Protein AF-A0AAD7W2K5-F1 (afdb_monomer)

Organism: NCBI:txid143900

Sequence (201 aa):
MAEEERSAAQLKKERTSAKSSFSKKSAFMLRVAPSMVKSELKVQWQAFSNEAEKLLAANGNYEEGLLAEAEEDSTELSEQQTGDIEKVSKDCMTKLSEVGDLVKCHLWSRHGERRVSFAIGEAERAKEETEGVPLGQLDHDCHERQLHHLEELATGAEKELSVWRDWALVAAIEDVERRLHRLMSSKNKLRRDRDAEIGKA

Foldseek 3Di:
DDDPLDALVRLVVQLVVLLVVLVVLLVVLVPCLLPDDPVVLVVSLVVNVVSLVSNLVSLVSSVVNQCVVCVVPHNDDDPVSVVVSVVSNVVSVVSNVVSLQSQLVNCCVPPQVVVLVVLLVVLVVLLCVLVVDDDPPDDLVVSVVSLVVSVVSLVVSVVSCVVSVSSHDPVSCVVSVVSSVVSVVSSVVSVVVSVVVVVVD

Radius of gyration: 27.29 Å; Cα contacts (8 Å, |Δi|>4): 150; chains: 1; bounding box: 60×37×79 Å

Solvent-accessible surface area (backbone atoms only — not comparable to full-atom values): 10824 Å² total; per-residue (Å²): 129,84,76,76,84,68,50,40,72,56,31,48,52,51,23,51,51,31,48,52,51,35,52,53,49,49,58,48,46,77,69,45,54,90,76,50,52,75,70,58,43,52,54,52,47,52,55,46,50,54,33,48,52,50,28,51,50,30,45,50,52,25,51,53,30,47,48,59,61,24,61,79,81,39,91,63,79,52,71,72,55,52,52,50,52,52,47,53,51,48,56,48,51,55,50,51,48,55,54,48,50,52,52,15,48,50,46,19,70,75,59,33,50,64,54,33,52,47,35,42,49,54,19,52,50,39,43,51,61,49,69,72,51,60,93,79,79,53,60,69,74,56,53,52,49,42,51,51,52,26,50,53,32,45,54,48,21,52,52,47,40,63,74,35,55,89,32,37,48,69,86,74,42,52,64,57,51,53,50,50,53,50,50,52,52,50,53,57,47,54,52,51,56,51,54,53,52,60,77,72,109

pLDDT: mean 90.41, std 10.76, range [35.19, 98.44]

Structure (mmCIF, N/CA/C/O backbone):
data_AF-A0AAD7W2K5-F1
#
_entry.id   AF-A0AAD7W2K5-F1
#
loop_
_atom_site.group_PDB
_atom_site.id
_atom_site.type_symbol
_atom_site.label_atom_id
_atom_site.label_alt_id
_atom_site.label_comp_id
_atom_site.label_asym_id
_atom_site.label_entity_id
_atom_site.label_seq_id
_atom_site.pdbx_PDB_ins_code
_atom_site.Cartn_x
_atom_site.Cartn_y
_atom_site.Cartn_z
_atom_site.occupancy
_atom_site.B_iso_or_equiv
_atom_site.auth_seq_id
_atom_site.auth_comp_id
_atom_site.auth_asym_id
_atom_site.auth_atom_id
_atom_site.pdbx_PDB_model_num
ATOM 1 N N . MET A 1 1 ? -33.429 18.284 13.415 1.00 35.19 1 MET A N 1
ATOM 2 C CA . MET A 1 1 ? -33.680 16.941 13.973 1.00 35.19 1 MET A CA 1
ATOM 3 C C . MET A 1 1 ? -32.727 16.814 15.136 1.00 35.19 1 MET A C 1
ATOM 5 O O . MET A 1 1 ? -31.548 17.030 14.905 1.00 35.19 1 MET A O 1
ATOM 9 N N . ALA A 1 2 ? -33.228 16.637 16.356 1.00 38.69 2 ALA A N 1
ATOM 10 C CA . ALA A 1 2 ? -32.362 16.416 17.507 1.00 38.69 2 ALA A CA 1
ATOM 11 C C . ALA A 1 2 ? -31.693 15.049 17.318 1.00 38.69 2 ALA A C 1
ATOM 13 O O . ALA A 1 2 ? -32.400 14.050 17.181 1.00 38.69 2 ALA A O 1
ATOM 14 N N . GLU A 1 3 ? -30.367 15.016 17.205 1.00 46.09 3 GLU A N 1
ATOM 15 C CA . GLU A 1 3 ? -29.632 13.781 17.457 1.00 46.09 3 GLU A CA 1
ATOM 16 C C . GLU A 1 3 ? -29.877 13.448 18.928 1.00 46.09 3 GLU A C 1
ATOM 18 O O . GLU A 1 3 ? -29.588 14.259 19.802 1.00 46.09 3 GLU A O 1
ATOM 23 N N . GLU A 1 4 ? -30.519 12.312 19.197 1.00 51.25 4 GLU A N 1
ATOM 24 C CA . GLU A 1 4 ? -30.594 11.785 20.557 1.00 51.25 4 GLU A CA 1
ATOM 25 C C . GLU A 1 4 ? -29.158 11.601 21.060 1.00 51.25 4 GLU A C 1
ATOM 27 O O . GLU A 1 4 ? -28.396 10.819 20.483 1.00 51.25 4 GLU A O 1
ATOM 32 N N . GLU A 1 5 ? -28.784 12.341 22.106 1.00 65.81 5 GLU A N 1
ATOM 33 C CA . GLU A 1 5 ? -27.509 12.172 22.798 1.00 65.81 5 GLU A CA 1
ATOM 34 C C . GLU A 1 5 ? -27.416 10.724 23.293 1.00 65.81 5 GLU A C 1
ATOM 36 O O . GLU A 1 5 ? -28.175 10.274 24.158 1.00 65.81 5 GLU A O 1
ATOM 41 N N . ARG A 1 6 ? -26.519 9.946 22.682 1.00 80.19 6 ARG A N 1
ATOM 42 C CA . ARG A 1 6 ? -26.265 8.566 23.099 1.00 80.19 6 ARG A CA 1
ATOM 43 C C . ARG A 1 6 ? -25.443 8.597 24.377 1.00 80.19 6 ARG A C 1
ATOM 45 O O . ARG A 1 6 ? -24.395 9.230 24.412 1.00 80.19 6 ARG A O 1
ATOM 52 N N . SER A 1 7 ? -25.866 7.853 25.395 1.00 86.69 7 SER A N 1
ATOM 53 C CA . SER A 1 7 ? -25.094 7.748 26.640 1.00 86.69 7 SER A CA 1
ATOM 54 C C . SER A 1 7 ? -23.773 7.001 26.439 1.00 86.69 7 SER A C 1
ATOM 56 O O . SER A 1 7 ? -23.667 6.132 25.559 1.00 86.69 7 SER A O 1
ATOM 58 N N . ALA A 1 8 ? -22.780 7.230 27.304 1.00 88.06 8 ALA A N 1
ATOM 59 C CA . ALA A 1 8 ? -21.500 6.526 27.223 1.00 88.06 8 ALA A CA 1
ATOM 60 C C . ALA A 1 8 ? -21.677 5.005 27.343 1.00 88.06 8 ALA A C 1
ATOM 62 O O . ALA A 1 8 ? -20.943 4.229 26.726 1.00 88.06 8 ALA A O 1
ATOM 63 N N . ALA A 1 9 ? -22.704 4.542 28.062 1.00 90.25 9 ALA A N 1
ATOM 64 C CA . ALA A 1 9 ? -23.065 3.127 28.126 1.00 90.25 9 ALA A CA 1
ATOM 65 C C . ALA A 1 9 ? -23.493 2.552 26.758 1.00 90.25 9 ALA A C 1
ATOM 67 O O . ALA A 1 9 ? -23.108 1.427 26.413 1.00 90.25 9 ALA A O 1
ATOM 68 N N . GLN A 1 10 ? -24.263 3.304 25.964 1.00 93.25 10 GLN A N 1
ATOM 69 C CA . GLN A 1 10 ? -24.643 2.906 24.603 1.00 93.25 10 GLN A CA 1
ATOM 70 C C . GLN A 1 10 ? -23.424 2.912 23.675 1.00 93.25 10 GLN A C 1
ATOM 72 O O . GLN A 1 10 ? -23.170 1.919 22.986 1.00 93.25 10 GLN A O 1
ATOM 77 N N . LEU A 1 11 ? -22.609 3.965 23.740 1.00 95.06 11 LEU A N 1
ATOM 78 C CA . LEU A 1 11 ? -21.386 4.112 22.946 1.00 95.06 11 LEU A CA 1
ATOM 79 C C . LEU A 1 11 ? -20.369 2.998 23.254 1.00 95.06 11 LEU A C 1
ATOM 81 O O . LEU A 1 11 ? -19.785 2.399 22.348 1.00 95.06 11 LEU A O 1
ATOM 85 N N . LYS A 1 12 ? -20.249 2.586 24.522 1.00 95.50 12 LYS A N 1
ATOM 86 C CA . LYS A 1 12 ? -19.431 1.433 24.932 1.00 95.50 12 LYS A CA 1
ATOM 87 C C . LYS A 1 12 ? -19.888 0.131 24.277 1.00 95.50 12 LYS A C 1
ATOM 89 O O . LYS A 1 12 ? -19.056 -0.708 23.906 1.00 95.50 12 LYS A O 1
ATOM 94 N N . LYS A 1 13 ? -21.203 -0.074 24.154 1.00 95.94 13 LYS A N 1
ATOM 95 C CA . LYS A 1 13 ? -21.790 -1.267 23.525 1.00 95.94 13 LYS A CA 1
ATOM 96 C C . LYS A 1 13 ? -21.528 -1.284 22.019 1.00 95.94 13 LYS A C 1
ATOM 98 O O . LYS A 1 13 ? -21.179 -2.340 21.480 1.00 95.94 13 LYS A O 1
ATOM 103 N N . GLU A 1 14 ? -21.639 -0.136 21.356 1.00 96.25 14 GLU A N 1
ATOM 104 C CA . GLU A 1 14 ? -21.291 0.029 19.939 1.00 96.25 14 GLU A CA 1
ATOM 105 C C . GLU A 1 14 ? -19.809 -0.269 19.700 1.00 96.25 14 GLU A C 1
ATOM 107 O O . GLU A 1 14 ? -19.481 -1.154 18.905 1.00 96.25 14 GLU A O 1
ATOM 112 N N . ARG A 1 15 ? -18.920 0.353 20.484 1.00 97.25 15 ARG A N 1
ATOM 113 C CA . ARG A 1 15 ? -17.473 0.098 20.463 1.00 97.25 15 ARG A CA 1
ATOM 114 C C . ARG A 1 15 ? -17.145 -1.383 20.643 1.00 97.25 15 ARG A C 1
ATOM 116 O O . ARG A 1 15 ? -16.348 -1.950 19.898 1.00 97.25 15 ARG A O 1
ATOM 123 N N . THR A 1 16 ? -17.779 -2.041 21.612 1.00 97.19 16 THR A N 1
ATOM 124 C CA . THR A 1 16 ? -17.565 -3.474 21.880 1.00 97.19 16 THR A CA 1
ATOM 125 C C . THR A 1 16 ? -18.008 -4.343 20.700 1.00 97.19 16 THR A C 1
ATOM 127 O O . THR A 1 16 ? -17.327 -5.306 20.336 1.00 97.19 16 THR A O 1
ATOM 130 N N . SER A 1 17 ? -19.125 -3.987 20.067 1.00 97.69 17 SER A N 1
ATOM 131 C CA . SER A 1 17 ? -19.642 -4.687 18.888 1.00 97.69 17 SER A CA 1
ATOM 132 C C . SER A 1 17 ? -18.709 -4.515 17.685 1.00 97.69 17 SER A C 1
ATOM 134 O O . SER A 1 17 ? -18.350 -5.509 17.048 1.00 97.69 17 SER A O 1
ATOM 136 N N . ALA A 1 18 ? -18.235 -3.289 17.433 1.00 97.75 18 ALA A N 1
ATOM 137 C CA . ALA A 1 18 ? -17.252 -2.990 16.393 1.00 97.75 18 ALA A CA 1
ATOM 138 C C . ALA A 1 18 ? -15.937 -3.751 16.626 1.00 97.75 18 ALA A C 1
ATOM 140 O O . ALA A 1 18 ? -15.433 -4.412 15.718 1.00 97.75 18 ALA A O 1
ATOM 141 N N . LYS A 1 19 ? -15.438 -3.781 17.871 1.00 98.19 19 LYS A N 1
ATOM 142 C CA . LYS A 1 19 ? -14.229 -4.532 18.250 1.00 98.19 19 LYS A CA 1
ATOM 143 C C . LYS A 1 19 ? -14.376 -6.024 17.960 1.00 98.19 19 LYS A C 1
ATOM 145 O O . LYS A 1 19 ? -13.450 -6.647 17.434 1.00 98.19 19 LYS A O 1
ATOM 150 N N . SER A 1 20 ? -15.536 -6.606 18.273 1.00 97.88 20 SER A N 1
ATOM 151 C CA . SER A 1 20 ? -15.826 -8.015 17.980 1.00 97.88 20 SER A CA 1
ATOM 152 C C . SER A 1 20 ? -15.848 -8.291 16.475 1.00 97.88 20 SER A C 1
ATOM 154 O O . SER A 1 20 ? -15.253 -9.273 16.026 1.00 97.88 20 SER A O 1
ATOM 156 N N . SER A 1 21 ? -16.499 -7.423 15.695 1.00 97.75 21 SER A N 1
ATOM 157 C CA . SER A 1 21 ? -16.571 -7.535 14.234 1.00 97.75 21 SER A CA 1
ATOM 158 C C . SER A 1 21 ? -15.183 -7.458 13.593 1.00 97.75 21 SER A C 1
ATOM 160 O O . SER A 1 21 ? -14.776 -8.387 12.887 1.00 97.75 21 SER A O 1
ATOM 162 N N . PHE A 1 22 ? -14.406 -6.427 13.940 1.00 98.31 22 PHE A N 1
ATOM 163 C CA . PHE A 1 22 ? -13.027 -6.246 13.492 1.00 98.31 22 PHE A CA 1
ATOM 164 C C . PHE A 1 22 ? -12.155 -7.465 13.822 1.00 98.31 22 PHE A C 1
ATOM 166 O O . PHE A 1 22 ? -11.478 -8.004 12.947 1.00 98.31 22 PHE A O 1
ATOM 173 N N . SER A 1 23 ? -12.235 -7.970 15.057 1.00 97.62 23 SER A N 1
ATOM 174 C CA . SER A 1 23 ? -11.460 -9.140 15.496 1.00 97.62 23 SER A CA 1
ATOM 175 C C . SER A 1 23 ? -11.810 -10.399 14.696 1.00 97.62 23 SER A C 1
ATOM 177 O O . SER A 1 23 ? -10.920 -11.124 14.245 1.00 97.62 23 SER A O 1
ATOM 179 N N . LYS A 1 24 ? -13.106 -10.652 14.460 1.00 97.88 24 LYS A N 1
ATOM 180 C CA . LYS A 1 24 ? -13.571 -11.782 13.638 1.00 97.88 24 LYS A CA 1
ATOM 181 C C . LYS A 1 24 ? -13.081 -11.658 12.198 1.00 97.88 24 LYS A C 1
ATOM 183 O O . LYS A 1 24 ? -12.609 -12.641 11.625 1.00 97.88 24 LYS A O 1
ATOM 188 N N . LYS A 1 25 ? -13.168 -10.458 11.618 1.00 97.38 25 LYS A N 1
ATOM 189 C CA . LYS A 1 25 ? -12.724 -10.194 10.247 1.00 97.38 25 LYS A CA 1
ATOM 190 C C . LYS A 1 25 ? -11.208 -10.328 10.112 1.00 97.38 25 LYS A C 1
ATOM 192 O O . LYS A 1 25 ? -10.747 -10.923 9.143 1.00 97.38 25 LYS A O 1
ATOM 197 N N . SER A 1 26 ? -10.447 -9.870 11.103 1.00 97.56 26 SER A N 1
ATOM 198 C CA . SER A 1 26 ? -8.996 -10.042 11.161 1.00 97.56 26 SER A CA 1
ATOM 199 C C . SER A 1 26 ? -8.599 -11.521 11.166 1.00 97.56 26 SER A C 1
ATOM 201 O O . SER A 1 26 ? -7.827 -11.960 10.314 1.00 97.56 26 SER A O 1
ATOM 203 N N . ALA A 1 27 ? -9.186 -12.317 12.066 1.00 97.00 27 ALA A N 1
ATOM 204 C CA . ALA A 1 27 ? -8.923 -13.754 12.142 1.00 97.00 27 ALA A CA 1
ATOM 205 C C . ALA A 1 27 ? -9.301 -14.481 10.841 1.00 97.00 27 ALA A C 1
ATOM 207 O O . ALA A 1 27 ? -8.588 -15.379 10.392 1.00 97.00 27 ALA A O 1
ATOM 208 N N . PHE A 1 28 ? -10.404 -14.069 10.208 1.00 96.25 28 PHE A N 1
ATOM 209 C CA . PHE A 1 28 ? -10.779 -14.550 8.885 1.00 96.25 28 PHE A CA 1
ATOM 210 C C . PHE A 1 28 ? -9.688 -14.235 7.855 1.00 96.25 28 PHE A C 1
ATOM 212 O O . PHE A 1 28 ? -9.177 -15.169 7.242 1.00 96.25 28 PHE A O 1
ATOM 219 N N . MET A 1 29 ? -9.290 -12.966 7.713 1.00 96.81 29 MET A N 1
ATOM 220 C CA . MET A 1 29 ? -8.288 -12.523 6.735 1.00 96.81 29 MET A CA 1
ATOM 221 C C . MET A 1 29 ? -6.971 -13.285 6.873 1.00 96.81 29 MET A C 1
ATOM 223 O O . MET A 1 29 ? -6.486 -13.827 5.884 1.00 96.81 29 MET A O 1
ATOM 227 N N . LEU A 1 30 ? -6.441 -13.404 8.093 1.00 94.31 30 LEU A N 1
ATOM 228 C CA . LEU A 1 30 ? -5.193 -14.131 8.355 1.00 94.31 30 LEU A CA 1
ATOM 229 C C . LEU A 1 30 ? -5.247 -15.594 7.907 1.00 94.31 30 LEU A C 1
ATOM 231 O O . LEU A 1 30 ? -4.239 -16.154 7.487 1.00 94.31 30 LEU A O 1
ATOM 235 N N . ARG A 1 31 ? -6.425 -16.217 7.984 1.00 94.44 31 ARG A N 1
ATOM 236 C CA . ARG A 1 31 ? -6.614 -17.616 7.602 1.00 94.44 31 ARG A CA 1
ATOM 237 C C . ARG A 1 31 ? -6.777 -17.802 6.097 1.00 94.44 31 ARG A C 1
ATOM 239 O O . ARG A 1 31 ? -6.280 -18.786 5.561 1.00 94.44 31 ARG A O 1
ATOM 246 N N . VAL A 1 32 ? -7.523 -16.923 5.426 1.00 92.00 32 VAL A N 1
ATOM 247 C CA . VAL A 1 32 ? -7.994 -17.191 4.053 1.00 92.00 32 VAL A CA 1
ATOM 248 C C . VAL A 1 32 ? -7.313 -16.357 2.974 1.00 92.00 32 VAL A C 1
ATOM 250 O O . VAL A 1 32 ? -7.303 -16.787 1.820 1.00 92.00 32 VAL A O 1
ATOM 253 N N . ALA A 1 33 ? -6.703 -15.217 3.319 1.00 91.44 33 ALA A N 1
ATOM 254 C CA . ALA A 1 33 ? -6.004 -14.357 2.361 1.00 91.44 33 ALA A CA 1
ATOM 255 C C . ALA A 1 33 ? -4.988 -15.112 1.475 1.00 91.44 33 ALA A C 1
ATOM 257 O O . ALA A 1 33 ? -4.998 -14.877 0.264 1.00 91.44 33 ALA A O 1
ATOM 258 N N . PRO A 1 34 ? -4.201 -16.085 1.989 1.00 88.94 34 PRO A N 1
ATOM 259 C CA . PRO A 1 34 ? -3.266 -16.851 1.161 1.00 88.94 34 PRO A CA 1
ATOM 260 C C . PRO A 1 34 ? -3.916 -17.738 0.091 1.00 88.94 34 PRO A C 1
ATOM 262 O O . PRO A 1 34 ? -3.218 -18.256 -0.779 1.00 88.94 34 PRO A O 1
ATOM 265 N N . SER A 1 35 ? -5.227 -17.970 0.143 1.00 89.50 35 SER A N 1
ATOM 266 C CA . SER A 1 35 ? -5.957 -18.832 -0.803 1.00 89.50 35 SER A CA 1
ATOM 267 C C . SER A 1 35 ? -6.820 -18.062 -1.803 1.00 89.50 35 SER A C 1
ATOM 269 O O . SER A 1 35 ? -7.277 -18.643 -2.782 1.00 89.50 35 SER A O 1
ATOM 271 N N . MET A 1 36 ? -7.013 -16.760 -1.584 1.00 92.06 36 MET A N 1
ATOM 272 C CA . MET A 1 36 ? -7.893 -15.926 -2.400 1.00 92.06 36 MET A CA 1
ATOM 273 C C . MET A 1 36 ? -7.250 -15.516 -3.722 1.00 92.06 36 MET A C 1
ATOM 275 O O . MET A 1 36 ? -6.034 -15.314 -3.818 1.00 92.06 36 MET A O 1
ATOM 279 N N . VAL A 1 37 ? -8.092 -15.329 -4.739 1.00 92.38 37 VAL A N 1
ATOM 280 C CA . VAL A 1 37 ? -7.680 -14.693 -5.997 1.00 92.38 37 VAL A CA 1
ATOM 281 C C . VAL A 1 37 ? -7.614 -13.169 -5.845 1.00 92.38 37 VAL A C 1
ATOM 283 O O . VAL A 1 37 ? -8.197 -12.590 -4.929 1.00 92.38 37 VAL A O 1
ATOM 286 N N . LYS A 1 38 ? -6.927 -12.489 -6.775 1.00 91.81 38 LYS A N 1
ATOM 287 C CA . LYS A 1 38 ? -6.701 -11.030 -6.750 1.00 91.81 38 LYS A CA 1
ATOM 288 C C . LYS A 1 38 ? -7.960 -10.204 -6.446 1.00 91.81 38 LYS A C 1
ATOM 290 O O . LYS A 1 38 ? -7.899 -9.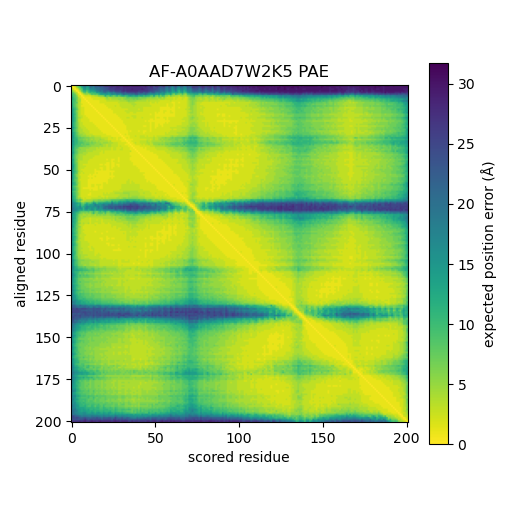297 -5.621 1.00 91.81 38 LYS A O 1
ATOM 295 N N . SER A 1 39 ? -9.066 -10.457 -7.147 1.00 93.00 39 SER A N 1
ATOM 296 C CA . SER A 1 39 ? -10.309 -9.684 -6.999 1.00 93.00 39 SER A CA 1
ATOM 297 C C . SER A 1 39 ? -10.930 -9.873 -5.617 1.00 93.00 39 SER A C 1
ATOM 299 O O . SER A 1 39 ? -11.252 -8.891 -4.954 1.00 93.00 39 SER A O 1
ATOM 301 N N . GLU A 1 40 ? -11.031 -11.120 -5.160 1.00 94.00 40 GLU A N 1
ATOM 302 C CA . GLU A 1 40 ? -11.536 -11.461 -3.830 1.00 94.00 40 GLU A CA 1
ATOM 303 C C . GLU A 1 40 ? -10.695 -10.809 -2.739 1.00 94.00 40 GLU A C 1
ATOM 305 O O . GLU A 1 40 ? -11.239 -10.157 -1.853 1.00 94.00 40 GLU A O 1
ATOM 310 N N . LEU A 1 41 ? -9.370 -10.918 -2.834 1.00 94.25 41 LEU A N 1
ATOM 311 C CA . LEU A 1 41 ? -8.465 -10.382 -1.827 1.00 94.25 41 LEU A CA 1
ATOM 312 C C . LEU A 1 41 ? -8.587 -8.856 -1.701 1.00 94.25 41 LEU A C 1
ATOM 314 O O . LEU A 1 41 ? -8.604 -8.339 -0.588 1.00 94.25 41 LEU A O 1
ATOM 318 N N . LYS A 1 42 ? -8.754 -8.138 -2.821 1.00 94.25 42 LYS A N 1
ATOM 319 C CA . LYS A 1 42 ? -8.995 -6.685 -2.816 1.00 94.25 42 LYS A CA 1
ATOM 320 C C . LYS A 1 42 ? -10.330 -6.312 -2.168 1.00 94.25 42 LYS A C 1
ATOM 322 O O . LYS A 1 42 ? -10.367 -5.393 -1.356 1.00 94.25 42 LYS A O 1
ATOM 327 N N . VAL A 1 43 ? -11.403 -7.038 -2.489 1.00 95.56 43 VAL A N 1
ATOM 328 C CA . VAL A 1 43 ? -12.731 -6.817 -1.887 1.00 95.56 43 VAL A CA 1
ATOM 329 C C . VAL A 1 43 ? -12.694 -7.086 -0.383 1.00 95.56 43 VAL A C 1
ATOM 331 O O . VAL A 1 43 ? -13.227 -6.310 0.408 1.00 95.56 43 VAL A O 1
ATOM 334 N N . GLN A 1 44 ? -12.045 -8.173 0.033 1.00 95.88 44 GLN A N 1
ATOM 335 C CA . GLN A 1 44 ? -11.954 -8.537 1.443 1.00 95.88 44 GLN A CA 1
ATOM 336 C C . GLN A 1 44 ? -11.045 -7.592 2.231 1.00 95.88 44 GLN A C 1
ATOM 338 O O . GLN A 1 44 ? -11.376 -7.272 3.371 1.00 95.88 44 GLN A O 1
ATOM 343 N N . TRP A 1 45 ? -9.961 -7.104 1.621 1.00 96.19 45 TRP A N 1
ATOM 344 C CA . TRP A 1 45 ? -9.129 -6.045 2.187 1.00 96.19 45 TRP A CA 1
ATOM 345 C C . TRP A 1 45 ? -9.939 -4.773 2.431 1.00 96.19 45 TRP A C 1
ATOM 347 O O . TRP A 1 45 ? -9.983 -4.313 3.564 1.00 96.19 45 TRP A O 1
ATOM 357 N N . GLN A 1 46 ? -10.665 -4.275 1.426 1.00 96.25 46 GLN A N 1
ATOM 358 C CA . GLN A 1 46 ? -11.511 -3.088 1.583 1.00 96.25 46 GLN A CA 1
ATOM 359 C C . GLN A 1 46 ? -12.560 -3.279 2.687 1.00 96.25 46 GLN A C 1
ATOM 361 O O . GLN A 1 46 ? -12.731 -2.419 3.546 1.00 96.25 46 GLN A O 1
ATOM 366 N N . ALA A 1 47 ? -13.229 -4.435 2.716 1.00 96.88 47 ALA A N 1
ATOM 367 C CA . ALA A 1 47 ? -14.187 -4.744 3.771 1.00 96.88 47 ALA A CA 1
ATOM 368 C C . ALA A 1 47 ? -13.534 -4.769 5.164 1.00 96.88 47 ALA A C 1
ATOM 370 O O . ALA A 1 47 ? -14.153 -4.337 6.129 1.00 96.88 47 ALA A O 1
ATOM 371 N N . PHE A 1 48 ? -12.306 -5.276 5.287 1.00 97.75 48 PHE A N 1
ATOM 372 C CA . PHE A 1 48 ? -11.565 -5.285 6.547 1.00 97.75 48 PHE A CA 1
ATOM 373 C C . PHE A 1 48 ? -11.111 -3.881 6.974 1.00 97.75 48 PHE A C 1
ATOM 375 O O . PHE A 1 48 ? -11.278 -3.535 8.141 1.00 97.75 48 PHE A O 1
ATOM 382 N N . SER A 1 49 ? -10.618 -3.056 6.046 1.00 97.19 49 SER A N 1
ATOM 383 C CA . SER A 1 49 ? -10.269 -1.654 6.308 1.00 97.19 49 SER A CA 1
ATOM 384 C C . SER A 1 49 ? -11.478 -0.854 6.799 1.00 97.19 49 SER A C 1
ATOM 386 O O . SER A 1 49 ? -11.377 -0.167 7.809 1.00 97.19 49 SER A O 1
ATOM 388 N N . ASN A 1 50 ? -12.650 -1.042 6.185 1.00 97.75 50 ASN A N 1
ATOM 389 C CA . ASN A 1 50 ? -13.885 -0.396 6.634 1.00 97.75 50 ASN A CA 1
ATOM 390 C C . ASN A 1 50 ? -14.280 -0.814 8.065 1.00 97.75 50 ASN A C 1
ATOM 392 O O . ASN A 1 50 ? -14.826 -0.014 8.818 1.00 97.75 50 ASN A O 1
ATOM 396 N N . GLU A 1 51 ? -14.034 -2.066 8.468 1.00 97.88 51 GLU A N 1
ATOM 397 C CA . GLU A 1 51 ? -14.271 -2.496 9.857 1.00 97.88 51 GLU A CA 1
ATOM 398 C C . GLU A 1 51 ? -13.281 -1.852 10.839 1.00 97.88 51 GLU A C 1
ATOM 400 O O . GLU A 1 51 ? -13.656 -1.569 11.976 1.00 97.88 51 GLU A O 1
ATOM 405 N N . ALA A 1 52 ? -12.044 -1.587 10.407 1.00 98.12 52 ALA A N 1
ATOM 406 C CA . ALA A 1 52 ? -11.068 -0.839 11.198 1.00 98.12 52 ALA A CA 1
ATOM 407 C C . ALA A 1 52 ? -11.520 0.615 11.404 1.00 98.12 52 ALA A C 1
ATOM 409 O O . ALA A 1 52 ? -11.535 1.099 12.531 1.00 98.12 52 ALA A O 1
ATOM 410 N N . GLU A 1 53 ? -11.961 1.283 10.335 1.00 98.12 53 GLU A N 1
ATOM 411 C CA . GLU A 1 53 ? -12.495 2.651 10.390 1.00 98.12 53 GLU A CA 1
ATOM 412 C C . GLU A 1 53 ? -13.701 2.750 11.329 1.00 98.12 53 GLU A C 1
ATOM 414 O O . GLU A 1 53 ? -13.747 3.630 12.186 1.00 98.12 53 GLU A O 1
ATOM 419 N N . LYS A 1 54 ? -14.643 1.801 11.242 1.00 98.12 54 LYS A N 1
ATOM 420 C CA . LYS A 1 54 ? -15.790 1.733 12.161 1.00 98.12 54 LYS A CA 1
ATOM 421 C C . LYS A 1 54 ? -15.366 1.562 13.616 1.00 98.12 54 LYS A C 1
ATOM 423 O O . LYS A 1 54 ? -15.980 2.161 14.493 1.00 98.12 54 LYS A O 1
ATOM 428 N N . LEU A 1 55 ? -14.358 0.729 13.889 1.00 98.44 55 LEU A N 1
ATOM 429 C CA . LEU A 1 55 ? -13.846 0.543 15.246 1.00 98.44 55 LEU A CA 1
ATOM 430 C C . LEU A 1 55 ? -13.204 1.828 15.772 1.00 98.44 55 LEU A C 1
ATOM 432 O O . LEU A 1 55 ? -13.494 2.211 16.901 1.00 98.44 55 LEU A O 1
ATOM 436 N N . LEU A 1 56 ? -12.377 2.499 14.969 1.00 98.06 56 LEU A N 1
ATOM 437 C CA . LEU A 1 56 ? -11.743 3.758 15.363 1.00 98.06 56 LEU A CA 1
ATOM 438 C C . LEU A 1 56 ? -12.783 4.856 15.611 1.00 98.06 56 LEU A C 1
ATOM 440 O O . LEU A 1 56 ? -12.722 5.511 16.645 1.00 98.06 56 LEU A O 1
ATOM 444 N N . ALA A 1 57 ? -13.785 4.983 14.737 1.00 97.69 57 ALA A N 1
ATOM 445 C CA . ALA A 1 57 ? -14.889 5.920 14.927 1.00 97.69 57 ALA A CA 1
ATOM 446 C C . ALA A 1 57 ? -15.694 5.607 16.200 1.00 97.69 57 ALA A C 1
ATOM 448 O O . ALA A 1 57 ? -15.915 6.484 17.024 1.00 97.69 57 ALA A O 1
ATOM 449 N N . ALA A 1 58 ? -16.075 4.345 16.423 1.00 97.50 58 ALA A N 1
ATOM 450 C CA . ALA A 1 58 ? -16.803 3.959 17.633 1.00 97.50 58 ALA A CA 1
ATOM 451 C C . ALA A 1 58 ? -15.968 4.129 18.917 1.00 97.50 58 ALA A C 1
ATOM 453 O O . ALA A 1 58 ? -16.530 4.323 19.993 1.00 97.50 58 ALA A O 1
ATOM 454 N N . ASN A 1 59 ? -14.639 4.030 18.824 1.00 97.88 59 ASN A N 1
ATOM 455 C CA . ASN A 1 59 ? -13.733 4.293 19.940 1.00 97.88 59 ASN A CA 1
ATOM 456 C C . ASN A 1 59 ? -13.648 5.795 20.250 1.00 97.88 59 ASN A C 1
ATOM 458 O O . ASN A 1 59 ? -13.747 6.147 21.420 1.00 97.88 59 ASN A O 1
ATOM 462 N N . GLY A 1 60 ? -13.548 6.649 19.224 1.00 96.50 60 GLY A N 1
ATOM 463 C CA . GLY A 1 60 ? -13.577 8.110 19.366 1.00 96.50 60 GLY A CA 1
ATOM 464 C C . GLY A 1 60 ? -14.917 8.622 19.898 1.00 96.50 60 GLY A C 1
ATOM 465 O O . GLY A 1 60 ? -14.944 9.347 20.880 1.00 96.50 60 GLY A O 1
ATOM 466 N N . ASN A 1 61 ? -16.042 8.133 19.368 1.00 95.94 61 ASN A N 1
ATOM 467 C CA . ASN A 1 61 ? -17.361 8.501 19.895 1.00 95.94 61 ASN A CA 1
ATOM 468 C C . ASN A 1 61 ? -17.512 8.105 21.374 1.00 95.94 61 ASN A C 1
ATOM 470 O O . ASN A 1 61 ? -18.137 8.815 22.151 1.00 95.94 61 ASN A O 1
ATOM 474 N N . TYR A 1 62 ? -16.961 6.955 21.783 1.00 95.88 62 TYR A N 1
ATOM 475 C CA . TYR A 1 62 ? -16.980 6.547 23.190 1.00 95.88 62 TYR A CA 1
ATOM 476 C C . TYR A 1 62 ? -16.112 7.452 24.072 1.00 95.88 62 TYR A C 1
ATOM 478 O O . TYR A 1 62 ? -16.508 7.731 25.198 1.00 95.88 62 TYR A O 1
ATOM 486 N N . GLU A 1 63 ? -14.964 7.912 23.577 1.00 95.00 63 GLU A N 1
ATOM 487 C CA . GLU A 1 63 ? -14.133 8.915 24.252 1.00 95.00 63 GLU A CA 1
ATOM 488 C C . GLU A 1 63 ? -14.886 10.238 24.431 1.00 95.00 63 GLU A C 1
ATOM 490 O O . GLU A 1 63 ? -14.976 10.731 25.552 1.00 95.00 63 GLU A O 1
ATOM 495 N N . GLU A 1 64 ? -15.508 10.752 23.367 1.00 93.06 64 GLU A N 1
ATOM 496 C CA . GLU A 1 64 ? -16.338 11.964 23.406 1.00 93.06 64 GLU A CA 1
ATOM 497 C C . GLU A 1 64 ? -17.494 11.829 24.406 1.00 93.06 64 GLU A C 1
ATOM 499 O O . GLU A 1 64 ? -17.720 12.722 25.219 1.00 93.06 64 GLU A O 1
ATOM 504 N N . GLY A 1 65 ? -18.190 10.687 24.409 1.00 91.94 65 GLY A N 1
ATOM 505 C CA . GLY A 1 65 ? -19.272 10.426 25.359 1.00 91.94 65 GLY A CA 1
ATOM 506 C C . GLY A 1 65 ? -18.799 10.335 26.811 1.00 91.94 65 GLY A C 1
ATOM 507 O O . GLY A 1 65 ? -19.494 10.798 27.710 1.00 91.94 65 GLY A O 1
ATOM 508 N N . LEU A 1 66 ? -17.613 9.766 27.056 1.00 91.62 66 LEU A N 1
ATOM 509 C CA . LEU A 1 66 ? -17.023 9.761 28.395 1.00 91.62 66 LEU A CA 1
ATOM 510 C C . LEU A 1 66 ? -16.614 11.165 28.847 1.00 91.62 66 LEU A C 1
ATOM 512 O O . LEU A 1 66 ? -16.751 11.461 30.027 1.00 91.62 66 LEU A O 1
ATOM 516 N N . LEU A 1 67 ? -16.105 12.003 27.942 1.00 90.44 67 LEU A N 1
ATOM 517 C CA . LEU A 1 67 ? -15.745 13.389 28.247 1.00 90.44 67 LEU A CA 1
ATOM 518 C C . LEU A 1 67 ? -16.984 14.233 28.552 1.00 90.44 67 LEU A C 1
ATOM 520 O O . LEU A 1 67 ? -16.962 14.987 29.515 1.00 90.44 67 LEU A O 1
ATOM 524 N N . ALA A 1 68 ? -18.071 14.059 27.799 1.00 88.44 68 ALA A N 1
ATOM 525 C CA . ALA A 1 68 ? -19.330 14.755 28.055 1.00 88.44 68 ALA A CA 1
ATOM 526 C C . ALA A 1 68 ? -19.936 14.387 29.423 1.00 88.44 68 ALA A C 1
ATOM 528 O O . ALA A 1 68 ? -20.369 15.269 30.156 1.00 88.44 68 ALA A O 1
ATOM 529 N N . GLU A 1 69 ? -19.922 13.100 29.799 1.00 86.44 69 GLU A N 1
ATOM 530 C CA . GLU A 1 69 ? -20.346 12.665 31.142 1.00 86.44 69 GLU A CA 1
ATOM 531 C C . GLU A 1 69 ? -19.360 13.119 32.230 1.00 86.44 69 GLU A C 1
ATOM 533 O O . GLU A 1 69 ? -19.761 13.384 33.360 1.00 86.44 69 GLU A O 1
ATOM 538 N N . ALA A 1 70 ? -18.069 13.221 31.903 1.00 82.81 70 ALA A N 1
ATOM 539 C CA . ALA A 1 70 ? -17.073 13.730 32.828 1.00 82.81 70 ALA A CA 1
ATOM 540 C C . ALA A 1 70 ? -17.282 15.226 33.078 1.00 82.81 70 ALA A C 1
ATOM 542 O O . ALA A 1 70 ? -17.301 15.597 34.234 1.00 82.81 70 ALA A O 1
ATOM 543 N N . GLU A 1 71 ? -17.519 16.080 32.077 1.00 71.56 71 GLU A N 1
ATOM 544 C CA . GLU A 1 71 ? -17.703 17.534 32.263 1.00 71.56 71 GLU A CA 1
ATOM 545 C C . GLU A 1 71 ? -18.784 17.916 33.299 1.00 71.56 71 GLU A C 1
ATOM 547 O O . GLU A 1 71 ? -18.714 19.006 33.873 1.00 71.56 71 GLU A O 1
ATOM 552 N N . GLU A 1 72 ? -19.733 17.023 33.601 1.00 64.12 72 GLU A N 1
ATOM 553 C CA . GLU A 1 72 ? -20.697 17.192 34.697 1.00 64.12 72 GLU A CA 1
ATOM 554 C C . GLU A 1 72 ?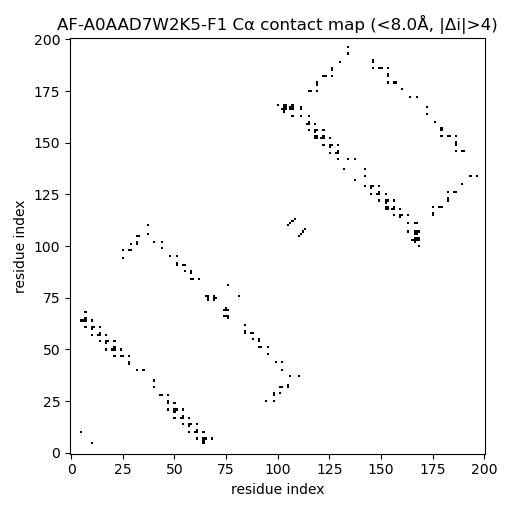 -20.074 17.032 36.109 1.00 64.12 72 GLU A C 1
ATOM 556 O O . GLU A 1 72 ? -20.520 17.701 37.043 1.00 64.12 72 GLU A O 1
ATOM 561 N N . ASP A 1 73 ? -19.011 16.228 36.264 1.00 62.78 73 ASP A N 1
ATOM 562 C CA . ASP A 1 73 ? -18.376 15.825 37.538 1.00 62.78 73 ASP A CA 1
ATOM 563 C C . ASP A 1 73 ? -16.843 16.114 37.649 1.00 62.78 73 ASP A C 1
ATOM 565 O O . ASP A 1 73 ? -16.299 16.189 38.754 1.00 62.78 73 ASP A O 1
ATOM 569 N N . SER A 1 74 ? -16.115 16.247 36.532 1.00 67.69 74 SER A N 1
ATOM 570 C CA . SER A 1 74 ? -14.648 16.354 36.370 1.00 67.69 74 SER A CA 1
ATOM 571 C C . SER A 1 74 ? -14.257 16.638 34.904 1.00 67.69 74 SER A C 1
ATOM 573 O O . SER A 1 74 ? -14.669 15.934 33.998 1.00 67.69 74 SER A O 1
ATOM 575 N N . THR A 1 75 ? -13.343 17.565 34.614 1.00 71.00 75 THR A N 1
ATOM 576 C CA . THR A 1 75 ? -12.926 17.852 33.218 1.00 71.00 75 THR A CA 1
ATOM 577 C C . THR A 1 75 ? -12.001 16.805 32.578 1.00 71.00 75 THR A C 1
ATOM 579 O O . THR A 1 75 ? -11.557 16.993 31.448 1.00 71.00 75 THR A O 1
ATOM 582 N N . GLU A 1 76 ? -11.653 15.729 33.288 1.00 82.69 76 GLU A N 1
ATOM 583 C CA . GLU A 1 76 ? -10.654 14.752 32.840 1.00 82.69 76 GLU A CA 1
ATOM 584 C C . GLU A 1 76 ? -11.143 13.305 32.966 1.00 82.69 76 GLU A C 1
ATOM 586 O O . GLU A 1 76 ? -11.790 12.923 33.948 1.00 82.69 76 GLU A O 1
ATOM 591 N N . LEU A 1 77 ? -10.771 12.483 31.975 1.00 88.44 77 LEU A N 1
ATOM 592 C CA . LEU A 1 77 ? -10.920 11.030 32.023 1.00 88.44 77 LEU A CA 1
ATOM 593 C C . LEU A 1 77 ? -9.937 10.421 33.025 1.00 88.44 77 LEU A C 1
ATOM 595 O O . LEU A 1 77 ? -8.800 10.869 33.167 1.00 88.44 77 LEU A O 1
ATOM 599 N N . SER A 1 78 ? -10.337 9.322 33.662 1.00 90.25 78 SER A N 1
ATOM 600 C CA . SER A 1 78 ? -9.405 8.533 34.470 1.00 90.25 78 SER A CA 1
ATOM 601 C C . SER A 1 78 ? -8.300 7.916 33.606 1.00 90.25 78 SER A C 1
ATOM 603 O O . SER A 1 78 ? -8.5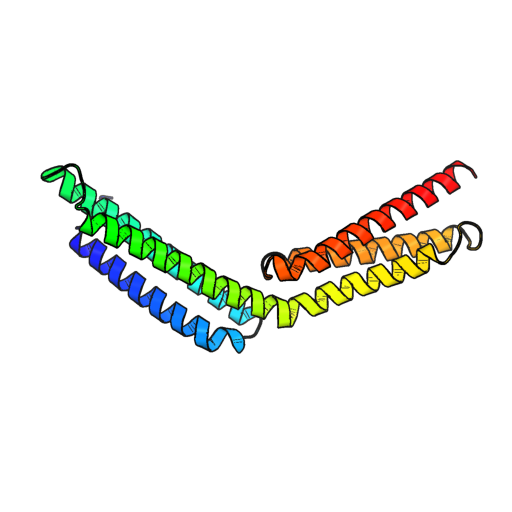40 7.506 32.467 1.00 90.25 78 SER A O 1
ATOM 605 N N . GLU A 1 79 ? -7.112 7.722 34.184 1.00 92.12 79 GLU A N 1
ATOM 606 C CA . GLU A 1 79 ? -5.989 7.034 33.523 1.00 92.12 79 GLU A CA 1
ATOM 607 C C . GLU A 1 79 ? -6.398 5.671 32.935 1.00 92.12 79 GLU A C 1
ATOM 609 O O . GLU A 1 79 ? -5.940 5.266 31.866 1.00 92.12 79 GLU A O 1
ATOM 614 N N . GLN A 1 80 ? -7.312 4.968 33.612 1.00 92.69 80 GLN A N 1
ATOM 615 C CA . GLN A 1 80 ? -7.827 3.677 33.167 1.00 92.69 80 GLN A CA 1
ATOM 616 C C . GLN A 1 80 ? -8.698 3.780 31.903 1.00 92.69 80 GLN A C 1
ATOM 618 O O . GLN A 1 80 ? -8.671 2.859 31.082 1.00 92.69 80 GLN A O 1
ATOM 623 N N . GLN A 1 81 ? -9.478 4.856 31.751 1.00 93.00 81 GLN A N 1
ATOM 624 C CA . GLN A 1 81 ? -10.292 5.116 30.558 1.00 93.00 81 GLN A CA 1
ATOM 625 C C . GLN A 1 81 ? -9.404 5.512 29.380 1.00 93.00 81 GLN A C 1
ATOM 627 O O . GLN A 1 81 ? -9.500 4.887 28.323 1.00 93.00 81 GLN A O 1
ATOM 632 N N . THR A 1 82 ? -8.495 6.466 29.591 1.00 93.94 82 THR A N 1
ATOM 633 C CA . THR A 1 82 ? -7.533 6.917 28.577 1.00 93.94 82 THR A CA 1
ATOM 634 C C . THR A 1 82 ? -6.698 5.746 28.064 1.00 93.94 82 THR A C 1
ATOM 636 O O . THR A 1 82 ? -6.653 5.485 26.862 1.00 93.94 82 THR A O 1
ATOM 639 N N . GLY A 1 83 ? -6.136 4.941 28.972 1.00 96.44 83 GLY A N 1
ATOM 640 C CA . GLY A 1 83 ? -5.341 3.773 28.597 1.00 96.44 83 GLY A CA 1
ATOM 641 C C . GLY A 1 83 ? -6.127 2.704 27.825 1.00 96.44 83 GLY A C 1
ATOM 642 O O . GLY A 1 83 ? -5.567 2.050 26.945 1.00 96.44 83 GLY A O 1
ATOM 643 N N . ASP A 1 84 ? -7.421 2.509 28.108 1.00 96.81 84 ASP A N 1
ATOM 644 C CA . ASP A 1 84 ? -8.270 1.581 27.342 1.00 96.81 84 ASP A CA 1
ATOM 645 C C . ASP A 1 84 ? -8.545 2.097 25.920 1.00 96.81 84 ASP A C 1
ATOM 647 O O . ASP A 1 84 ? -8.445 1.325 24.962 1.00 96.81 84 ASP A O 1
ATOM 651 N N . ILE A 1 85 ? -8.841 3.393 25.768 1.00 96.69 85 ILE A N 1
ATOM 652 C CA . ILE A 1 85 ? -9.081 4.042 24.468 1.00 96.69 85 ILE A CA 1
ATOM 653 C C . ILE A 1 85 ? -7.828 3.956 23.593 1.00 96.69 85 ILE A C 1
ATOM 655 O O . ILE A 1 85 ? -7.897 3.450 22.467 1.00 96.69 85 ILE A O 1
ATOM 659 N N . GLU A 1 86 ? -6.675 4.370 24.122 1.00 97.69 86 GLU A N 1
ATOM 660 C CA . GLU A 1 86 ? -5.396 4.330 23.409 1.00 97.69 86 GLU A CA 1
ATOM 661 C C . GLU A 1 86 ? -5.021 2.907 23.000 1.00 97.69 86 GLU A C 1
ATOM 663 O O . GLU A 1 86 ? -4.607 2.657 21.863 1.00 97.69 86 GLU A O 1
ATOM 668 N N . LYS A 1 87 ? -5.208 1.945 23.911 1.00 97.75 87 LYS A N 1
ATOM 669 C CA . LYS A 1 87 ? -4.930 0.537 23.636 1.00 97.75 87 LYS A CA 1
ATOM 670 C C . LYS A 1 87 ? -5.786 0.011 22.490 1.00 97.75 87 LYS A C 1
ATOM 672 O O . LYS A 1 87 ? -5.255 -0.665 21.614 1.00 97.75 87 LYS A O 1
ATOM 677 N N . VAL A 1 88 ? -7.085 0.315 22.463 1.00 97.62 88 VAL A N 1
ATOM 678 C CA . VAL A 1 88 ? -7.972 -0.122 21.373 1.00 97.62 88 VAL A CA 1
ATOM 679 C C . VAL A 1 88 ? -7.528 0.461 20.031 1.00 97.62 88 VAL A C 1
ATOM 681 O O . VAL A 1 88 ? -7.455 -0.285 19.051 1.00 97.62 88 VAL A O 1
ATOM 684 N N . SER A 1 89 ? -7.179 1.749 19.982 1.00 98.00 89 SER A N 1
ATOM 685 C CA . SER A 1 89 ? -6.669 2.396 18.766 1.00 98.00 89 SER A CA 1
ATOM 686 C C . SER A 1 89 ? -5.363 1.755 18.289 1.00 98.00 89 SER A C 1
ATOM 688 O O . SER A 1 89 ? -5.236 1.397 17.115 1.00 98.00 89 SER A O 1
ATOM 690 N N . LYS A 1 90 ? -4.418 1.529 19.208 1.00 98.31 90 LYS A N 1
ATOM 691 C CA . LYS A 1 90 ? -3.128 0.896 18.913 1.00 98.31 90 LYS A CA 1
ATOM 692 C C . LYS A 1 90 ? -3.294 -0.537 18.410 1.00 98.31 90 LYS A C 1
ATOM 694 O O . LYS A 1 90 ? -2.761 -0.868 17.354 1.00 98.31 90 LYS A O 1
ATOM 699 N N . ASP A 1 91 ? -4.065 -1.362 19.117 1.00 97.94 91 ASP A N 1
ATOM 700 C CA . ASP A 1 91 ? -4.332 -2.753 18.735 1.00 97.94 91 ASP A CA 1
ATOM 701 C C . ASP A 1 91 ? -4.987 -2.822 17.342 1.00 97.94 91 ASP A C 1
ATOM 703 O O . ASP A 1 91 ? -4.622 -3.665 16.517 1.00 97.94 91 ASP A O 1
ATOM 707 N N . CYS A 1 92 ? -5.922 -1.908 17.048 1.00 98.06 92 CYS A N 1
ATOM 708 C CA . CYS A 1 92 ? -6.560 -1.796 15.737 1.00 98.06 92 CYS A CA 1
ATOM 709 C C . CYS A 1 92 ? -5.545 -1.463 14.635 1.00 98.06 92 CYS A C 1
ATOM 711 O O . CYS A 1 92 ? -5.494 -2.160 13.621 1.00 98.06 92 CYS A O 1
ATOM 713 N N . MET A 1 93 ? -4.709 -0.438 14.833 1.00 98.06 93 MET A N 1
ATOM 714 C CA . MET A 1 93 ? -3.701 -0.015 13.854 1.00 98.06 93 MET A CA 1
ATOM 715 C C . MET A 1 93 ? -2.635 -1.083 13.609 1.00 98.06 93 MET A C 1
ATOM 717 O O . MET A 1 93 ? -2.322 -1.380 12.455 1.00 98.06 93 MET A O 1
ATOM 721 N N . THR A 1 94 ? -2.119 -1.711 14.669 1.00 97.94 94 THR A N 1
ATOM 722 C CA . THR A 1 94 ? -1.174 -2.828 14.550 1.00 97.94 94 THR A CA 1
ATOM 723 C C . THR A 1 94 ? -1.788 -3.945 13.719 1.00 97.94 94 THR A C 1
ATOM 725 O O . THR A 1 94 ? -1.174 -4.422 12.765 1.00 97.94 94 THR A O 1
ATOM 728 N N . LYS A 1 95 ? -3.039 -4.316 14.009 1.00 97.50 95 LYS A N 1
ATOM 729 C CA . LYS A 1 95 ? -3.685 -5.410 13.291 1.00 97.50 95 LYS A CA 1
ATOM 730 C C . LYS A 1 95 ? -4.038 -5.063 11.847 1.00 97.50 95 LYS A C 1
ATOM 732 O O . LYS A 1 95 ? -3.975 -5.936 10.979 1.00 97.50 95 LYS A O 1
ATOM 737 N N . LEU A 1 96 ? -4.387 -3.805 11.583 1.00 97.38 96 LEU A N 1
ATOM 738 C CA . LEU A 1 96 ? -4.604 -3.296 10.234 1.00 97.38 96 LEU A CA 1
ATOM 739 C C . LEU A 1 96 ? -3.317 -3.371 9.404 1.00 97.38 96 LEU A C 1
ATOM 741 O O . LEU A 1 96 ? -3.366 -3.839 8.267 1.00 97.38 96 LEU A O 1
ATOM 745 N N . SER A 1 97 ? -2.177 -2.991 9.991 1.00 96.31 97 SER A N 1
ATOM 746 C CA . SER A 1 97 ? -0.860 -3.102 9.354 1.00 96.31 97 SER A CA 1
ATOM 747 C C . SER A 1 97 ? -0.501 -4.555 9.052 1.00 96.31 97 SER A C 1
ATOM 749 O O . SER A 1 97 ? -0.211 -4.874 7.906 1.00 96.31 97 SER A O 1
ATOM 751 N N . GLU A 1 98 ? -0.599 -5.456 10.036 1.00 96.06 98 GLU A N 1
ATOM 752 C CA . GLU A 1 98 ? -0.259 -6.878 9.863 1.00 96.06 98 GLU A CA 1
ATOM 753 C C . GLU A 1 98 ? -1.038 -7.534 8.713 1.00 96.06 98 GLU A C 1
ATOM 755 O O . GLU A 1 98 ? -0.473 -8.228 7.865 1.00 96.06 98 GLU A O 1
ATOM 760 N N . VAL A 1 99 ? -2.356 -7.320 8.674 1.00 96.19 99 VAL A N 1
ATOM 761 C CA . VAL A 1 99 ? -3.201 -7.873 7.608 1.00 96.19 99 VAL A CA 1
ATOM 762 C C . VAL A 1 99 ? -2.928 -7.165 6.278 1.00 96.19 99 VAL A C 1
ATOM 764 O O . VAL A 1 99 ? -2.943 -7.818 5.235 1.00 96.19 99 VAL A O 1
ATOM 767 N N . GLY A 1 100 ? -2.654 -5.859 6.296 1.00 96.06 100 GLY A N 1
ATOM 768 C CA . GLY A 1 100 ? -2.283 -5.097 5.105 1.00 96.06 100 GLY A CA 1
ATOM 769 C C . GLY A 1 100 ? -0.996 -5.608 4.467 1.00 96.06 100 GLY A C 1
ATOM 770 O O . GLY A 1 100 ? -0.953 -5.822 3.255 1.00 96.06 100 GLY A O 1
ATOM 771 N N . ASP A 1 101 ? 0.018 -5.891 5.278 1.00 95.12 101 ASP A N 1
ATOM 772 C CA . ASP A 1 101 ? 1.289 -6.445 4.821 1.00 95.12 101 ASP A CA 1
ATOM 773 C C . ASP A 1 101 ? 1.110 -7.853 4.254 1.00 95.12 101 ASP A C 1
ATOM 775 O O . ASP A 1 101 ? 1.651 -8.156 3.190 1.00 95.12 101 ASP A O 1
ATOM 779 N N . LEU A 1 102 ? 0.277 -8.690 4.884 1.00 94.62 102 LEU A N 1
ATOM 780 C CA . LEU A 1 102 ? -0.088 -10.006 4.353 1.00 94.62 102 LEU A CA 1
ATOM 781 C C . LEU A 1 102 ? -0.753 -9.896 2.970 1.00 94.62 102 LEU A C 1
ATOM 783 O O . LEU A 1 102 ? -0.383 -10.608 2.033 1.00 94.62 102 LEU A O 1
ATOM 787 N N . VAL A 1 103 ? -1.725 -8.990 2.824 1.00 94.88 103 VAL A N 1
ATOM 788 C CA . VAL A 1 103 ? -2.431 -8.743 1.558 1.00 94.88 103 VAL A CA 1
ATOM 789 C C . VAL A 1 103 ? -1.459 -8.273 0.475 1.00 94.88 103 VAL A C 1
ATOM 791 O O . VAL A 1 103 ? -1.469 -8.823 -0.630 1.00 94.88 103 VAL A O 1
ATOM 794 N N . LYS A 1 104 ? -0.598 -7.297 0.787 1.00 94.38 104 LYS A N 1
ATOM 795 C CA . LYS A 1 104 ? 0.435 -6.790 -0.128 1.00 94.38 104 LYS A CA 1
ATOM 796 C C . LYS A 1 104 ? 1.412 -7.892 -0.531 1.00 94.38 104 LYS A C 1
ATOM 798 O O . LYS A 1 104 ? 1.647 -8.091 -1.718 1.00 94.38 104 LYS A O 1
ATOM 803 N N . CYS A 1 105 ? 1.913 -8.679 0.422 1.00 92.19 105 CYS A N 1
ATOM 804 C CA . CYS A 1 105 ? 2.795 -9.813 0.137 1.00 92.19 105 CYS A CA 1
ATOM 805 C C . CYS A 1 105 ? 2.172 -10.775 -0.877 1.00 92.19 105 CYS A C 1
ATOM 807 O O . CYS A 1 105 ? 2.821 -11.158 -1.852 1.00 92.19 105 CYS A O 1
ATOM 809 N N . HIS A 1 106 ? 0.909 -11.154 -0.681 1.00 91.81 106 HIS A N 1
ATOM 810 C CA . HIS A 1 106 ? 0.231 -12.084 -1.580 1.00 91.81 106 HIS A CA 1
ATOM 811 C C . HIS A 1 106 ? -0.056 -11.490 -2.954 1.00 91.81 106 HIS A C 1
ATOM 813 O O . HIS A 1 106 ? 0.173 -12.160 -3.961 1.00 91.81 106 HIS A O 1
ATOM 819 N N . LEU A 1 107 ? -0.542 -10.250 -3.017 1.00 92.81 107 LEU A N 1
ATOM 820 C CA . LEU A 1 107 ? -0.830 -9.593 -4.289 1.00 92.81 107 LEU A CA 1
ATOM 821 C C . LEU A 1 107 ? 0.439 -9.384 -5.111 1.00 92.81 107 LEU A C 1
ATOM 823 O O . LEU A 1 107 ? 0.441 -9.683 -6.307 1.00 92.81 107 LEU A O 1
ATOM 827 N N . TRP A 1 108 ? 1.516 -8.933 -4.473 1.00 94.38 108 TRP A N 1
ATOM 828 C CA . TRP A 1 108 ? 2.798 -8.752 -5.132 1.00 94.38 108 TRP A CA 1
ATOM 829 C C . TRP A 1 108 ? 3.382 -10.078 -5.618 1.00 94.38 108 TRP A C 1
ATOM 831 O O . TRP A 1 108 ? 3.507 -10.266 -6.826 1.00 94.38 108 TRP A O 1
ATOM 841 N N . SER A 1 109 ? 3.654 -11.026 -4.716 1.00 91.25 109 SER A N 1
ATOM 842 C CA . SER A 1 109 ? 4.360 -12.275 -5.058 1.00 91.25 109 SER A CA 1
ATOM 843 C C . SER A 1 109 ? 3.627 -13.133 -6.095 1.00 91.25 109 SER A C 1
ATOM 845 O O . SER A 1 109 ? 4.253 -13.758 -6.949 1.00 91.25 109 SER A O 1
ATOM 847 N N . ARG A 1 110 ? 2.287 -13.168 -6.074 1.00 89.69 110 ARG A N 1
ATOM 848 C CA . ARG A 1 110 ? 1.519 -13.989 -7.027 1.00 89.69 110 ARG A CA 1
ATOM 849 C C . ARG A 1 110 ? 1.204 -13.307 -8.343 1.00 89.69 110 ARG A C 1
ATOM 851 O O . ARG A 1 110 ? 0.988 -14.002 -9.337 1.00 89.69 110 ARG A O 1
ATOM 858 N N . HIS A 1 111 ? 1.087 -11.985 -8.353 1.00 87.62 111 HIS A N 1
ATOM 859 C CA . HIS A 1 111 ? 0.494 -11.291 -9.492 1.00 87.62 111 HIS A CA 1
ATOM 860 C C . HIS A 1 111 ? 1.294 -10.079 -9.968 1.00 87.62 111 HIS A C 1
ATOM 862 O O . HIS A 1 111 ? 1.321 -9.837 -11.174 1.00 87.62 111 HIS A O 1
ATOM 868 N N . GLY A 1 112 ? 1.911 -9.323 -9.061 1.00 92.31 112 GLY A N 1
ATOM 869 C CA . GLY A 1 112 ? 2.660 -8.111 -9.395 1.00 92.31 112 GLY A CA 1
ATOM 870 C C . GLY A 1 112 ? 4.079 -8.394 -9.864 1.00 92.31 112 GLY A C 1
ATOM 871 O O . GLY A 1 112 ? 4.447 -8.001 -10.968 1.00 92.31 112 GLY A O 1
ATOM 872 N N . GLU A 1 113 ? 4.842 -9.145 -9.073 1.00 94.12 113 GLU A N 1
ATOM 873 C CA . GLU A 1 113 ? 6.286 -9.321 -9.244 1.00 94.12 113 GLU A CA 1
ATOM 874 C C . GLU A 1 113 ? 6.652 -9.804 -10.648 1.00 94.12 113 GLU A C 1
ATOM 876 O O . GLU A 1 113 ? 7.450 -9.172 -11.341 1.00 94.12 113 GLU A O 1
ATOM 881 N N . ARG A 1 114 ? 6.014 -10.887 -11.112 1.00 92.62 114 ARG A N 1
ATOM 882 C CA . ARG A 1 114 ? 6.269 -11.441 -12.448 1.00 92.62 114 ARG A CA 1
ATOM 883 C C . ARG A 1 114 ? 5.907 -10.455 -13.554 1.00 92.62 114 ARG A C 1
ATOM 885 O O . ARG A 1 114 ? 6.651 -10.345 -14.520 1.00 92.62 114 ARG A O 1
ATOM 892 N N . ARG A 1 115 ? 4.767 -9.765 -13.442 1.00 94.12 115 ARG A N 1
ATOM 893 C CA . ARG A 1 115 ? 4.279 -8.858 -14.494 1.00 94.12 115 ARG A CA 1
ATOM 894 C C . ARG A 1 115 ? 5.185 -7.643 -14.631 1.00 94.12 115 ARG A C 1
ATOM 896 O O . ARG A 1 115 ? 5.580 -7.314 -15.744 1.00 94.12 115 ARG A O 1
ATOM 903 N N . VAL A 1 116 ? 5.556 -7.033 -13.507 1.00 96.06 116 VAL A N 1
ATOM 904 C CA . VAL A 1 116 ? 6.448 -5.873 -13.508 1.00 96.06 116 VAL A CA 1
ATOM 905 C C . VAL A 1 116 ? 7.858 -6.274 -13.941 1.00 96.06 116 VAL A C 1
ATOM 907 O O . VAL A 1 116 ? 8.434 -5.623 -14.807 1.00 96.06 116 VAL A O 1
ATOM 910 N N . SER A 1 117 ? 8.394 -7.379 -13.412 1.00 94.56 117 SER A N 1
ATOM 911 C CA . SER A 1 117 ? 9.731 -7.861 -13.790 1.00 94.56 117 SER A CA 1
ATOM 912 C C . SER A 1 117 ? 9.825 -8.213 -15.271 1.00 94.56 117 SER A C 1
ATOM 914 O O . SER A 1 117 ? 10.843 -7.928 -15.895 1.00 94.56 117 SER A O 1
ATOM 916 N N . PHE A 1 118 ? 8.768 -8.802 -15.838 1.00 95.44 118 PHE A N 1
ATOM 917 C CA . PHE A 1 118 ? 8.685 -9.093 -17.266 1.00 95.44 118 PHE A CA 1
ATOM 918 C C . PHE A 1 118 ? 8.658 -7.812 -18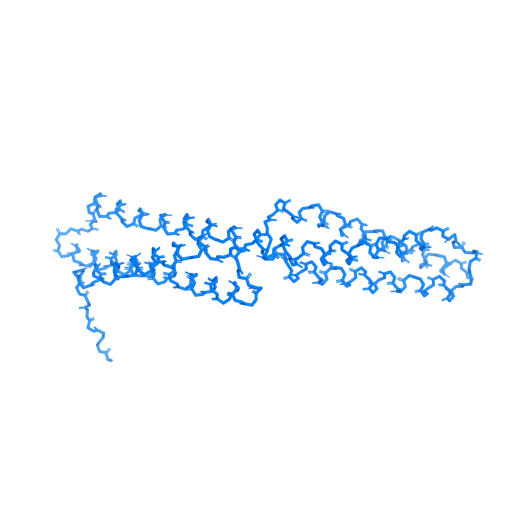.106 1.00 95.44 118 PHE A C 1
ATOM 920 O O . PHE A 1 118 ? 9.444 -7.686 -19.038 1.00 95.44 118 PHE A O 1
ATOM 927 N N . ALA A 1 119 ? 7.808 -6.841 -17.754 1.00 97.06 119 ALA A N 1
ATOM 928 C CA . ALA A 1 119 ? 7.717 -5.578 -18.485 1.00 97.06 119 ALA A CA 1
ATOM 929 C C . ALA A 1 119 ? 9.043 -4.797 -18.467 1.00 97.06 119 ALA A C 1
ATOM 931 O O . ALA A 1 119 ? 9.469 -4.280 -19.497 1.00 97.06 119 ALA A O 1
ATOM 932 N N . ILE A 1 120 ? 9.723 -4.754 -17.314 1.00 96.88 120 ILE A N 1
ATOM 933 C CA . ILE A 1 120 ? 11.055 -4.146 -17.206 1.00 96.88 120 ILE A CA 1
ATOM 934 C C . ILE A 1 120 ? 12.082 -4.934 -18.020 1.00 96.88 120 ILE A C 1
ATOM 936 O O . ILE A 1 120 ? 12.866 -4.316 -18.727 1.00 96.88 120 ILE A O 1
ATOM 940 N N . GLY A 1 121 ? 12.071 -6.269 -17.953 1.00 96.75 121 GLY A N 1
ATOM 941 C CA . GLY A 1 121 ? 13.012 -7.110 -18.697 1.00 96.75 121 GLY A CA 1
ATOM 942 C C . GLY A 1 121 ? 12.903 -6.940 -20.214 1.00 96.75 121 GLY A C 1
ATOM 943 O O . GLY A 1 121 ? 13.920 -6.841 -20.890 1.00 96.75 121 GLY A O 1
ATOM 944 N N . GLU A 1 122 ? 11.686 -6.829 -20.752 1.00 97.81 122 GLU A N 1
ATOM 945 C CA . GLU A 1 122 ? 11.481 -6.551 -22.181 1.00 97.81 122 GLU A CA 1
ATOM 946 C C . GLU A 1 122 ? 12.020 -5.173 -22.580 1.00 97.81 122 GLU A C 1
ATOM 948 O O . GLU A 1 122 ? 12.676 -5.034 -23.611 1.00 97.81 122 GLU A O 1
ATOM 953 N N . ALA A 1 123 ? 11.805 -4.157 -21.744 1.00 97.25 123 ALA A N 1
ATOM 954 C CA . ALA A 1 123 ? 12.341 -2.827 -21.998 1.00 97.25 123 ALA A CA 1
ATOM 955 C C . ALA A 1 123 ? 13.876 -2.771 -21.857 1.00 97.25 123 ALA A C 1
ATOM 957 O O . ALA A 1 123 ? 14.541 -2.099 -22.641 1.00 97.25 123 ALA A O 1
ATOM 958 N N . GLU A 1 124 ? 14.456 -3.494 -20.894 1.00 96.94 124 GLU A N 1
ATOM 959 C CA . GLU A 1 124 ? 15.908 -3.660 -20.747 1.00 96.94 124 GLU A CA 1
ATOM 960 C C . GLU A 1 124 ? 16.511 -4.363 -21.975 1.00 96.94 124 GLU A C 1
ATOM 962 O O . GLU A 1 124 ? 17.536 -3.916 -22.483 1.00 96.94 124 GLU A O 1
ATOM 967 N N . ARG A 1 125 ? 15.842 -5.384 -22.520 1.00 96.12 125 ARG A N 1
ATOM 968 C CA . ARG A 1 125 ? 16.265 -6.066 -23.751 1.00 96.12 125 ARG A CA 1
ATOM 969 C C . ARG A 1 125 ? 16.231 -5.139 -24.967 1.00 96.12 125 ARG A C 1
ATOM 971 O O . ARG A 1 125 ? 17.220 -5.037 -25.684 1.00 96.12 125 ARG A O 1
ATOM 978 N N . ALA A 1 126 ? 15.144 -4.391 -25.162 1.00 94.31 126 ALA A N 1
ATOM 979 C CA . ALA A 1 126 ? 15.055 -3.401 -26.241 1.00 94.31 126 ALA A CA 1
ATOM 980 C C . ALA A 1 126 ? 16.112 -2.291 -26.102 1.00 94.31 126 ALA A C 1
ATOM 982 O O . ALA A 1 126 ? 16.644 -1.785 -27.093 1.00 94.31 126 ALA A O 1
ATOM 983 N N . LYS A 1 127 ? 16.452 -1.925 -24.862 1.00 94.44 127 LYS A N 1
ATOM 984 C CA . LYS A 1 127 ? 17.524 -0.975 -24.567 1.00 94.44 127 LYS A CA 1
ATOM 985 C C . LYS A 1 127 ? 18.878 -1.531 -25.011 1.00 94.44 127 LYS A C 1
ATOM 987 O O . LYS A 1 127 ? 19.613 -0.817 -25.684 1.00 94.44 127 LYS A O 1
ATOM 992 N N . GLU A 1 128 ? 19.199 -2.776 -24.665 1.00 93.56 128 GLU A N 1
ATOM 993 C CA . GLU A 1 128 ? 20.436 -3.444 -25.096 1.00 93.56 128 GLU A CA 1
ATOM 994 C C . GLU A 1 128 ? 20.524 -3.553 -26.624 1.00 93.56 128 GLU A C 1
ATOM 996 O O . GLU A 1 128 ? 21.567 -3.251 -27.200 1.00 93.56 128 GLU A O 1
ATOM 1001 N N . GLU A 1 129 ? 19.422 -3.903 -27.293 1.00 89.50 129 GLU A N 1
ATOM 1002 C CA . GLU A 1 129 ? 19.337 -3.951 -28.759 1.00 89.50 129 GLU A CA 1
ATOM 1003 C C . GLU A 1 129 ? 19.578 -2.570 -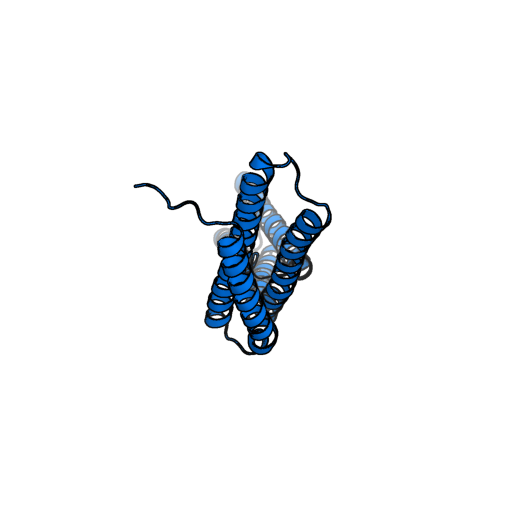29.400 1.00 89.50 129 GLU A C 1
ATOM 1005 O O . GLU A 1 129 ? 20.229 -2.478 -30.441 1.00 89.50 129 GLU A O 1
ATOM 1010 N N . THR A 1 130 ? 19.101 -1.493 -28.767 1.00 88.06 130 THR A N 1
ATOM 1011 C CA . THR A 1 130 ? 19.284 -0.112 -29.250 1.00 88.06 130 THR A CA 1
ATOM 1012 C C . THR A 1 130 ? 20.699 0.416 -28.976 1.00 88.06 130 THR A C 1
ATOM 1014 O O . THR A 1 130 ? 21.279 1.083 -29.827 1.00 88.06 130 THR A O 1
ATOM 1017 N N . GLU A 1 131 ? 21.281 0.117 -27.807 1.00 87.69 131 GLU A N 1
ATOM 1018 C CA . GLU A 1 131 ? 22.666 0.484 -27.455 1.00 87.69 131 GLU A CA 1
ATOM 1019 C C . GLU A 1 131 ? 23.701 -0.308 -28.265 1.00 87.69 131 GLU A C 1
ATOM 1021 O O . GLU A 1 131 ? 24.786 0.200 -28.551 1.00 87.69 131 GLU A O 1
ATOM 1026 N N . GLY A 1 132 ? 23.376 -1.550 -28.631 1.00 82.94 132 GLY A N 1
ATOM 1027 C CA . GLY A 1 132 ? 24.267 -2.463 -29.340 1.00 82.94 132 GLY A CA 1
ATOM 1028 C C . GLY A 1 132 ? 24.557 -2.071 -30.787 1.00 82.94 132 GLY A C 1
ATOM 1029 O O . GLY A 1 132 ? 25.478 -2.634 -31.381 1.00 82.94 132 GLY A O 1
ATOM 1030 N N . VAL A 1 133 ? 23.819 -1.108 -31.351 1.00 77.94 133 VAL A N 1
ATOM 1031 C CA . VAL A 1 133 ? 24.057 -0.632 -32.711 1.00 77.94 133 VAL A CA 1
ATOM 1032 C C . VAL A 1 133 ? 24.510 0.834 -32.740 1.00 77.94 133 VAL A C 1
ATOM 1034 O O . VAL A 1 133 ? 23.720 1.730 -32.442 1.00 77.94 133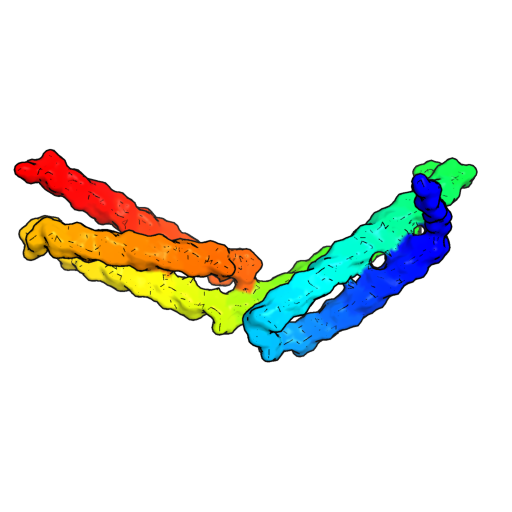 VAL A O 1
ATOM 1037 N N . PRO A 1 134 ? 25.761 1.109 -33.158 1.00 71.88 134 PRO A N 1
ATOM 1038 C CA . PRO A 1 134 ? 26.262 2.466 -33.323 1.00 71.88 134 PRO A CA 1
ATOM 1039 C C . PRO A 1 134 ? 25.429 3.313 -34.294 1.00 71.88 134 PRO A C 1
ATOM 1041 O O . PRO A 1 134 ? 25.088 2.878 -35.400 1.00 71.88 134 PRO A O 1
ATOM 1044 N N . LEU A 1 135 ? 25.192 4.567 -33.902 1.00 67.50 135 LEU A N 1
ATOM 1045 C CA . LEU A 1 135 ? 24.659 5.615 -34.773 1.00 67.50 135 LEU A CA 1
ATOM 1046 C C . LEU A 1 135 ? 25.563 5.730 -36.016 1.00 67.50 135 LEU A C 1
ATOM 1048 O O . LEU A 1 135 ? 26.770 5.930 -35.893 1.00 67.50 135 LEU A O 1
ATOM 1052 N N . GLY A 1 136 ? 24.989 5.514 -37.204 1.00 64.69 136 GLY A N 1
ATOM 1053 C CA . GLY A 1 136 ? 25.705 5.482 -38.487 1.00 64.69 136 GLY A CA 1
ATOM 1054 C C . GLY A 1 136 ? 25.885 4.093 -39.120 1.00 64.69 136 GLY A C 1
ATOM 1055 O O . GLY A 1 136 ? 26.259 4.017 -40.288 1.00 64.69 136 GLY A O 1
ATOM 1056 N N . GLN A 1 137 ? 25.602 2.996 -38.403 1.00 67.94 137 GLN A N 1
ATOM 1057 C CA . GLN A 1 137 ? 25.554 1.644 -38.997 1.00 67.94 137 GLN A CA 1
ATOM 1058 C C . GLN A 1 137 ? 24.160 1.236 -39.484 1.00 67.94 137 GLN A C 1
ATOM 1060 O O . GLN A 1 137 ? 24.050 0.395 -40.377 1.00 67.94 137 GLN A O 1
ATOM 1065 N N . LEU A 1 138 ? 23.106 1.825 -38.918 1.00 67.12 138 LEU A N 1
ATOM 1066 C CA . LEU A 1 138 ? 21.752 1.717 -39.446 1.00 67.12 138 LEU A CA 1
ATOM 1067 C C . LEU A 1 138 ? 21.313 3.015 -40.106 1.00 67.12 138 LEU A C 1
ATOM 1069 O O . LEU A 1 138 ? 21.729 4.105 -39.718 1.00 67.12 138 LEU A O 1
ATOM 1073 N N . ASP A 1 139 ? 20.409 2.854 -41.066 1.00 78.81 139 ASP A N 1
ATOM 1074 C CA . ASP A 1 139 ? 19.582 3.940 -41.567 1.00 78.81 139 ASP A CA 1
ATOM 1075 C C . ASP A 1 139 ? 18.842 4.635 -40.409 1.00 78.81 139 ASP A C 1
ATOM 1077 O O . ASP A 1 139 ? 18.389 3.975 -39.461 1.00 78.81 139 ASP A O 1
ATOM 1081 N N . HIS A 1 140 ? 18.718 5.962 -40.490 1.00 76.81 140 HIS A N 1
ATOM 1082 C CA . HIS A 1 140 ? 18.143 6.803 -39.436 1.00 76.81 140 HIS A CA 1
ATOM 1083 C C . HIS A 1 140 ? 16.739 6.335 -39.040 1.00 76.81 140 HIS A C 1
ATOM 1085 O O . HIS A 1 140 ? 16.434 6.231 -37.850 1.00 76.81 140 HIS A O 1
ATOM 1091 N N . ASP A 1 141 ? 15.925 5.950 -40.023 1.00 82.62 141 ASP A N 1
ATOM 1092 C CA . ASP A 1 141 ? 14.560 5.461 -39.814 1.00 82.62 141 ASP A CA 1
ATOM 1093 C C . ASP A 1 141 ? 14.515 4.140 -39.039 1.00 82.62 141 ASP A C 1
ATOM 1095 O O . ASP A 1 141 ? 13.517 3.800 -38.400 1.00 82.62 141 ASP A O 1
ATOM 1099 N N . CYS A 1 142 ? 15.573 3.335 -39.106 1.00 83.69 142 CYS A N 1
ATOM 1100 C CA . CYS A 1 142 ? 15.627 2.081 -38.374 1.00 83.69 142 CYS A CA 1
ATOM 1101 C C . CYS A 1 142 ? 16.043 2.293 -36.915 1.00 83.69 142 CYS A C 1
ATOM 1103 O O . CYS A 1 142 ? 15.409 1.732 -36.021 1.00 83.69 142 CYS A O 1
ATOM 1105 N N . HIS A 1 143 ? 17.021 3.166 -36.661 1.00 84.69 143 HIS A N 1
ATOM 1106 C CA . HIS A 1 143 ? 17.383 3.531 -35.291 1.00 84.69 143 HIS A CA 1
ATOM 1107 C C . HIS A 1 143 ? 16.236 4.265 -34.576 1.00 84.69 143 HIS A C 1
ATOM 1109 O O . HIS A 1 143 ? 15.930 3.962 -33.423 1.00 84.69 143 HIS A O 1
ATOM 1115 N N . GLU A 1 144 ? 15.530 5.168 -35.266 1.00 88.44 144 GLU A N 1
ATOM 1116 C CA . GLU A 1 144 ? 14.377 5.867 -34.683 1.00 88.44 144 GLU A CA 1
ATOM 1117 C C . GLU A 1 144 ? 13.241 4.899 -34.318 1.00 88.44 144 GLU A C 1
ATOM 1119 O O . GLU A 1 144 ? 12.610 5.051 -33.271 1.00 88.44 144 GLU A O 1
ATOM 1124 N N . ARG A 1 145 ? 13.018 3.850 -35.122 1.00 89.88 145 ARG A N 1
ATOM 1125 C CA . ARG A 1 145 ? 12.058 2.784 -34.792 1.00 89.88 145 ARG A CA 1
ATOM 1126 C C . ARG A 1 145 ? 12.459 1.992 -33.549 1.00 89.88 145 ARG A C 1
ATOM 1128 O O . ARG A 1 145 ? 11.594 1.718 -32.719 1.00 89.88 145 ARG A O 1
ATOM 1135 N N . GLN A 1 146 ? 13.737 1.642 -33.400 1.00 90.88 146 GLN A N 1
ATOM 1136 C CA . GLN A 1 146 ? 14.234 0.958 -32.197 1.00 90.88 146 GLN A CA 1
ATOM 1137 C C . GLN A 1 146 ? 14.038 1.823 -30.948 1.00 90.88 146 GLN A C 1
ATOM 1139 O O . GLN A 1 146 ? 13.534 1.355 -29.928 1.00 90.88 146 GLN A O 1
ATOM 1144 N N . LEU A 1 147 ? 14.357 3.112 -31.061 1.00 91.44 147 LEU A N 1
ATOM 1145 C CA . LEU A 1 147 ? 14.215 4.069 -29.975 1.00 91.44 147 LEU A CA 1
ATOM 1146 C C . LEU A 1 147 ? 12.748 4.279 -29.576 1.00 91.44 147 LEU A C 1
ATOM 1148 O O . LEU A 1 147 ? 12.434 4.264 -28.389 1.00 91.44 147 LEU A O 1
ATOM 1152 N N . HIS A 1 148 ? 11.840 4.403 -30.548 1.00 94.06 148 HIS A N 1
ATOM 1153 C CA . HIS A 1 148 ? 10.401 4.463 -30.287 1.00 94.06 148 HIS A CA 1
ATOM 1154 C C . HIS A 1 148 ? 9.898 3.198 -29.580 1.00 94.06 148 HIS A C 1
ATOM 1156 O O . HIS A 1 148 ? 9.176 3.287 -28.589 1.00 94.06 148 HIS A O 1
ATOM 1162 N N . HIS A 1 149 ? 10.316 2.016 -30.040 1.00 94.75 149 HIS A N 1
ATOM 1163 C CA . HIS A 1 149 ? 9.936 0.752 -29.413 1.00 94.75 149 HIS A CA 1
ATOM 1164 C C . HIS A 1 149 ? 10.407 0.659 -27.952 1.00 94.75 149 HIS A C 1
ATOM 1166 O O . HIS A 1 149 ? 9.636 0.279 -27.067 1.00 94.75 149 HIS A O 1
ATOM 1172 N N . LEU A 1 150 ? 11.650 1.070 -27.673 1.00 95.75 150 LEU A N 1
ATOM 1173 C CA . LEU A 1 150 ? 12.172 1.176 -26.310 1.00 95.75 150 LEU A CA 1
ATOM 1174 C C . LEU A 1 150 ? 11.326 2.127 -25.451 1.00 95.75 150 LEU A C 1
ATOM 1176 O O . LEU A 1 150 ? 11.037 1.821 -24.294 1.00 95.75 150 LEU A O 1
ATOM 1180 N N . GLU A 1 151 ? 10.928 3.282 -25.985 1.00 95.81 151 GLU A N 1
ATOM 1181 C CA . GLU A 1 151 ? 10.094 4.235 -25.251 1.00 95.81 151 GLU A CA 1
ATOM 1182 C C . GLU A 1 151 ? 8.724 3.663 -24.893 1.00 95.81 151 GLU A C 1
ATOM 1184 O O . GLU A 1 151 ? 8.297 3.790 -23.743 1.00 95.81 151 GLU A O 1
ATOM 1189 N N . GLU A 1 152 ? 8.068 2.990 -25.838 1.00 97.38 152 GLU A N 1
ATOM 1190 C CA . GLU A 1 152 ? 6.792 2.315 -25.601 1.00 97.38 152 GLU A CA 1
ATOM 1191 C C . GLU A 1 152 ? 6.911 1.273 -24.485 1.00 97.38 152 GLU A C 1
ATOM 1193 O O . GLU A 1 152 ? 6.092 1.255 -23.560 1.00 97.38 152 GLU A O 1
ATOM 1198 N N . LEU A 1 153 ? 7.953 0.439 -24.533 1.00 97.69 153 LEU A N 1
ATOM 1199 C CA . LEU A 1 153 ? 8.201 -0.590 -23.526 1.00 97.69 153 LEU A CA 1
ATOM 1200 C C . LEU A 1 153 ? 8.536 0.012 -22.157 1.00 97.69 153 LEU A C 1
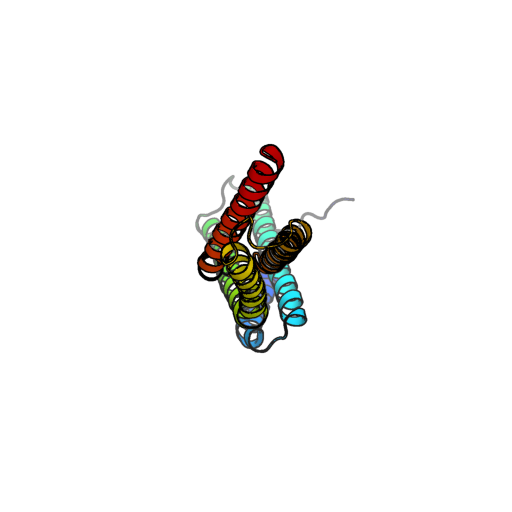ATOM 1202 O O . LEU A 1 153 ? 7.996 -0.437 -21.145 1.00 97.69 153 LEU A O 1
ATOM 1206 N N . ALA A 1 154 ? 9.365 1.056 -22.103 1.00 96.56 154 ALA A N 1
ATOM 1207 C CA . ALA A 1 154 ? 9.724 1.727 -20.855 1.00 96.56 154 ALA A CA 1
ATOM 1208 C C . ALA A 1 154 ? 8.504 2.392 -20.194 1.00 96.56 154 ALA A C 1
ATOM 1210 O O . ALA A 1 154 ? 8.284 2.236 -18.991 1.00 96.56 154 ALA A O 1
ATOM 1211 N N . THR A 1 155 ? 7.661 3.070 -20.977 1.00 96.56 155 THR A N 1
ATOM 1212 C CA . THR A 1 155 ? 6.391 3.625 -20.491 1.00 96.56 155 THR A CA 1
ATOM 1213 C C . THR A 1 155 ? 5.410 2.523 -20.081 1.00 96.56 155 THR A C 1
ATOM 1215 O O . THR A 1 155 ? 4.675 2.682 -19.105 1.00 96.56 155 THR A O 1
ATOM 1218 N N . GLY A 1 156 ? 5.390 1.389 -20.784 1.00 97.31 156 GLY A N 1
ATOM 1219 C CA . GLY A 1 156 ? 4.615 0.212 -20.394 1.00 97.31 156 GLY A CA 1
ATOM 1220 C C . GLY A 1 156 ? 5.044 -0.350 -19.035 1.00 97.31 156 GLY A C 1
ATOM 1221 O O . GLY A 1 156 ? 4.197 -0.596 -18.174 1.00 97.31 156 GLY A O 1
ATOM 1222 N N . ALA A 1 157 ? 6.351 -0.485 -18.811 1.00 96.81 157 ALA A N 1
ATOM 1223 C CA . ALA A 1 157 ? 6.920 -0.945 -17.548 1.00 96.81 157 ALA A CA 1
ATOM 1224 C C . ALA A 1 157 ? 6.613 0.012 -16.384 1.00 96.81 157 ALA A C 1
ATOM 1226 O O . ALA A 1 157 ? 6.234 -0.438 -15.302 1.00 96.81 157 ALA A O 1
ATOM 1227 N N . GLU A 1 158 ? 6.703 1.324 -16.612 1.00 96.44 158 GLU A N 1
ATOM 1228 C CA . GLU A 1 158 ? 6.332 2.348 -15.629 1.00 96.44 158 GLU A CA 1
ATOM 1229 C C . GLU A 1 158 ? 4.852 2.261 -15.237 1.00 96.44 158 GLU A C 1
ATOM 1231 O O . GLU A 1 158 ? 4.518 2.253 -14.048 1.00 96.44 158 GLU A O 1
ATOM 1236 N N . LYS A 1 159 ? 3.958 2.124 -16.224 1.00 96.44 159 LYS A N 1
ATOM 1237 C CA . LYS A 1 159 ? 2.521 1.940 -15.982 1.00 96.44 159 LYS A CA 1
ATOM 1238 C C . LYS A 1 159 ? 2.243 0.671 -15.185 1.00 96.44 159 LYS A C 1
ATOM 1240 O O . LYS A 1 159 ? 1.460 0.708 -14.237 1.00 96.44 159 LYS A O 1
ATOM 1245 N N . GLU A 1 160 ? 2.880 -0.443 -15.539 1.00 95.56 160 GLU A N 1
ATOM 1246 C CA . GLU A 1 160 ? 2.687 -1.708 -14.828 1.00 95.56 160 GLU A CA 1
ATOM 1247 C C . GLU A 1 160 ? 3.184 -1.601 -13.378 1.00 95.56 160 GLU A C 1
ATOM 1249 O O . GLU A 1 160 ? 2.462 -1.997 -12.465 1.00 95.56 160 GLU A O 1
ATOM 1254 N N . LEU A 1 161 ? 4.347 -0.988 -13.127 1.00 94.81 161 LEU A N 1
ATOM 1255 C CA . LEU A 1 161 ? 4.822 -0.742 -11.762 1.00 94.81 161 LEU A CA 1
ATOM 1256 C C . LEU A 1 161 ? 3.860 0.159 -10.975 1.00 94.81 161 LEU A C 1
ATOM 1258 O O . LEU A 1 161 ? 3.530 -0.156 -9.832 1.00 94.81 161 LEU A O 1
ATOM 1262 N N . SER A 1 162 ? 3.338 1.226 -11.587 1.00 94.12 162 SER A N 1
ATOM 1263 C CA . SER A 1 162 ? 2.361 2.114 -10.944 1.00 94.12 162 SER A CA 1
ATOM 1264 C C . SER A 1 162 ? 1.090 1.381 -10.508 1.00 94.12 162 SER A C 1
ATOM 1266 O O . SER A 1 162 ? 0.534 1.705 -9.464 1.00 94.12 162 SER A O 1
ATOM 1268 N N . VAL A 1 163 ? 0.627 0.386 -11.273 1.00 93.19 163 VAL A N 1
ATOM 1269 C CA . VAL A 1 163 ? -0.559 -0.421 -10.924 1.00 93.19 163 VAL A CA 1
ATOM 1270 C C . VAL A 1 163 ? -0.324 -1.279 -9.677 1.00 93.19 163 VAL A C 1
ATOM 1272 O O . VAL A 1 163 ? -1.277 -1.593 -8.955 1.00 93.19 163 VAL A O 1
ATOM 1275 N N . TRP A 1 164 ? 0.920 -1.688 -9.430 1.00 93.94 164 TRP A N 1
ATOM 1276 C CA . TRP A 1 164 ? 1.271 -2.616 -8.355 1.00 93.94 164 TRP A CA 1
ATOM 1277 C C . TRP A 1 164 ? 1.951 -1.975 -7.150 1.00 93.94 164 TRP A C 1
ATOM 1279 O O . TRP A 1 164 ? 2.022 -2.635 -6.116 1.00 93.94 164 TRP A O 1
ATOM 1289 N N . ARG A 1 165 ? 2.390 -0.716 -7.248 1.00 91.00 165 ARG A N 1
ATOM 1290 C CA . ARG A 1 165 ? 3.110 0.002 -6.186 1.00 91.00 165 ARG A CA 1
ATOM 1291 C C . ARG A 1 165 ? 2.390 -0.054 -4.835 1.00 91.00 165 ARG A C 1
ATOM 1293 O O . ARG A 1 165 ? 2.997 -0.433 -3.841 1.00 91.00 165 ARG A O 1
ATOM 1300 N N . ASP A 1 166 ? 1.084 0.209 -4.811 1.00 89.75 166 ASP A N 1
ATOM 1301 C CA . ASP A 1 166 ? 0.292 0.194 -3.567 1.00 89.75 166 ASP A CA 1
ATOM 1302 C C . ASP A 1 166 ? 0.063 -1.218 -3.000 1.00 89.75 166 ASP A C 1
ATOM 1304 O O . ASP A 1 166 ? -0.321 -1.393 -1.841 1.00 89.75 166 ASP A O 1
ATOM 1308 N N . TRP A 1 167 ? 0.291 -2.242 -3.823 1.00 92.62 167 TRP A N 1
ATOM 1309 C CA . TRP A 1 167 ? 0.025 -3.645 -3.517 1.00 92.62 167 TRP A CA 1
ATOM 1310 C C . TRP A 1 167 ? 1.289 -4.436 -3.206 1.00 92.62 167 TRP A C 1
ATOM 1312 O O . TRP A 1 167 ? 1.248 -5.664 -3.224 1.00 92.62 167 TRP A O 1
ATOM 1322 N N . ALA A 1 168 ? 2.392 -3.753 -2.922 1.00 90.75 168 ALA A N 1
ATOM 1323 C CA . ALA A 1 168 ? 3.668 -4.364 -2.612 1.00 90.75 168 ALA A CA 1
ATOM 1324 C C . ALA A 1 168 ? 4.264 -3.786 -1.326 1.00 90.75 168 ALA A C 1
ATOM 1326 O O . ALA A 1 168 ? 3.927 -2.682 -0.895 1.00 90.75 168 ALA A O 1
ATOM 1327 N N . LEU A 1 169 ? 5.144 -4.560 -0.693 1.00 89.50 169 LEU A N 1
ATOM 1328 C CA . LEU A 1 169 ? 5.978 -4.040 0.385 1.00 89.50 169 LEU A CA 1
ATOM 1329 C C . LEU A 1 169 ? 7.086 -3.168 -0.207 1.00 89.50 169 LEU A C 1
ATOM 1331 O O . LEU A 1 169 ? 7.608 -3.493 -1.271 1.00 89.50 169 LEU A O 1
ATOM 1335 N N . VAL A 1 170 ? 7.487 -2.120 0.518 1.00 87.25 170 VAL A N 1
ATOM 1336 C CA . VAL A 1 170 ? 8.559 -1.198 0.095 1.00 87.25 170 VAL A CA 1
ATOM 1337 C C . VAL A 1 170 ? 9.817 -1.975 -0.301 1.00 87.25 170 VAL A C 1
ATOM 1339 O O . VAL A 1 170 ? 10.269 -1.882 -1.438 1.00 87.25 170 VAL A O 1
ATOM 1342 N N . ALA A 1 171 ? 10.289 -2.866 0.576 1.00 86.25 171 ALA A N 1
ATOM 1343 C CA . ALA A 1 171 ? 11.462 -3.700 0.314 1.00 86.25 171 ALA A CA 1
ATOM 1344 C C . ALA A 1 171 ? 11.336 -4.582 -0.947 1.00 86.25 171 ALA A C 1
ATOM 1346 O O . ALA A 1 171 ? 12.340 -4.935 -1.557 1.00 86.25 171 ALA A O 1
ATOM 1347 N N . ALA A 1 172 ? 10.113 -4.940 -1.353 1.00 83.56 172 ALA A N 1
ATOM 1348 C CA . ALA A 1 172 ? 9.871 -5.790 -2.516 1.00 83.56 172 ALA A CA 1
ATOM 1349 C C . ALA A 1 172 ? 9.885 -5.017 -3.849 1.00 83.56 172 ALA A C 1
ATOM 1351 O O . ALA A 1 172 ? 10.089 -5.630 -4.896 1.00 83.56 172 ALA A O 1
ATOM 1352 N N . ILE A 1 173 ? 9.679 -3.693 -3.826 1.00 90.56 173 ILE A N 1
ATOM 1353 C CA . ILE A 1 173 ? 9.668 -2.849 -5.034 1.00 90.56 173 ILE A CA 1
ATOM 1354 C C . ILE A 1 173 ? 10.946 -2.043 -5.230 1.00 90.56 173 ILE A C 1
ATOM 1356 O O . ILE A 1 173 ? 11.199 -1.616 -6.350 1.00 90.56 173 ILE A O 1
ATOM 1360 N N . GLU A 1 174 ? 11.773 -1.871 -4.199 1.00 92.00 174 GLU A N 1
ATOM 1361 C CA . GLU A 1 174 ? 12.996 -1.059 -4.274 1.00 92.00 174 GLU A CA 1
ATOM 1362 C C . GLU A 1 174 ? 13.924 -1.458 -5.429 1.00 92.00 174 GLU A C 1
ATOM 1364 O O . GLU A 1 174 ? 14.443 -0.596 -6.140 1.00 92.00 174 GLU A O 1
ATOM 1369 N N . ASP A 1 175 ? 14.150 -2.759 -5.640 1.00 90.56 175 ASP A N 1
ATOM 1370 C CA . ASP A 1 175 ? 15.011 -3.211 -6.736 1.00 90.56 175 ASP A CA 1
ATOM 1371 C C . ASP A 1 175 ? 14.401 -2.917 -8.112 1.00 90.56 175 ASP A C 1
ATOM 1373 O O . ASP A 1 175 ? 15.070 -2.417 -9.018 1.00 90.56 175 ASP A O 1
ATOM 1377 N N . VAL A 1 176 ? 13.102 -3.161 -8.234 1.00 92.31 176 VAL A N 1
ATOM 1378 C CA . VAL A 1 176 ? 12.317 -2.941 -9.447 1.00 92.31 176 VAL A CA 1
ATOM 1379 C C . VAL A 1 176 ? 12.260 -1.449 -9.797 1.00 92.31 176 VAL A C 1
ATOM 1381 O O . VAL A 1 176 ? 12.484 -1.075 -10.948 1.00 92.31 176 VAL A O 1
ATOM 1384 N N . GLU A 1 177 ? 12.052 -0.578 -8.810 1.00 93.81 177 GLU A N 1
ATOM 1385 C CA . GLU A 1 177 ? 12.096 0.879 -8.967 1.00 93.81 177 GLU A CA 1
ATOM 1386 C C . GLU A 1 177 ? 13.485 1.359 -9.383 1.00 93.81 177 GLU A C 1
ATOM 1388 O O . GLU A 1 177 ? 13.618 2.180 -10.294 1.00 93.81 177 GLU A O 1
ATOM 1393 N N . ARG A 1 178 ? 14.538 0.800 -8.781 1.00 94.88 178 ARG A N 1
ATOM 1394 C CA . ARG A 1 178 ? 15.923 1.116 -9.143 1.00 94.88 178 ARG A CA 1
ATOM 1395 C C . ARG A 1 178 ? 16.236 0.710 -10.584 1.00 94.88 178 ARG A C 1
ATOM 1397 O O . ARG A 1 178 ? 16.890 1.470 -11.302 1.00 94.88 178 ARG A O 1
ATOM 1404 N N . ARG A 1 179 ? 15.777 -0.465 -11.023 1.00 95.31 179 ARG A N 1
ATOM 1405 C CA . ARG A 1 179 ? 15.904 -0.934 -12.413 1.00 95.31 179 ARG A CA 1
ATOM 1406 C C . ARG A 1 179 ? 15.173 -0.013 -13.382 1.00 95.31 179 ARG A C 1
ATOM 1408 O O . ARG A 1 179 ? 15.793 0.468 -14.329 1.00 95.31 179 ARG A O 1
ATOM 1415 N N . LEU A 1 180 ? 13.912 0.315 -13.100 1.00 95.50 180 LEU A N 1
ATOM 1416 C CA . LEU A 1 180 ? 13.124 1.232 -13.924 1.00 95.50 180 LEU A CA 1
ATOM 1417 C C . LEU A 1 180 ? 13.777 2.619 -14.018 1.00 95.50 180 LEU A C 1
ATOM 1419 O O . LEU A 1 180 ? 13.860 3.192 -15.101 1.00 95.50 180 LEU A O 1
ATOM 1423 N N . HIS A 1 181 ? 14.303 3.149 -12.912 1.00 96.12 181 HIS A N 1
ATOM 1424 C CA . HIS A 1 181 ? 14.990 4.440 -12.912 1.00 96.12 181 HIS A CA 1
ATOM 1425 C C . HIS A 1 181 ? 16.237 4.439 -13.815 1.00 96.12 181 HIS A C 1
ATOM 1427 O O . HIS A 1 181 ? 16.455 5.383 -14.584 1.00 96.12 181 HIS A O 1
ATOM 1433 N N . ARG A 1 182 ? 17.039 3.364 -13.772 1.00 95.81 182 ARG A N 1
ATOM 1434 C CA . ARG A 1 182 ? 18.187 3.191 -14.679 1.00 95.81 182 ARG A CA 1
ATOM 1435 C C . ARG A 1 182 ? 17.746 3.104 -16.137 1.00 95.81 182 ARG A C 1
ATOM 1437 O O . ARG A 1 182 ? 18.326 3.785 -16.977 1.00 95.81 182 ARG A O 1
ATOM 1444 N N . LEU A 1 183 ? 16.711 2.317 -16.424 1.00 96.00 183 LEU A N 1
ATOM 1445 C CA . LEU A 1 183 ? 16.140 2.174 -17.762 1.00 96.00 183 LEU A CA 1
ATOM 1446 C C . LEU A 1 183 ? 15.683 3.528 -18.325 1.00 96.00 183 LEU A C 1
ATOM 1448 O O . LEU A 1 183 ? 16.075 3.898 -19.430 1.00 96.00 183 LEU A O 1
ATOM 1452 N N . MET A 1 184 ? 14.925 4.303 -17.546 1.00 95.25 184 MET A N 1
ATOM 1453 C CA . MET A 1 184 ? 14.439 5.625 -17.954 1.00 95.25 184 MET A CA 1
ATOM 1454 C C . MET A 1 184 ? 15.585 6.608 -18.203 1.00 95.25 184 MET A C 1
ATOM 1456 O O . MET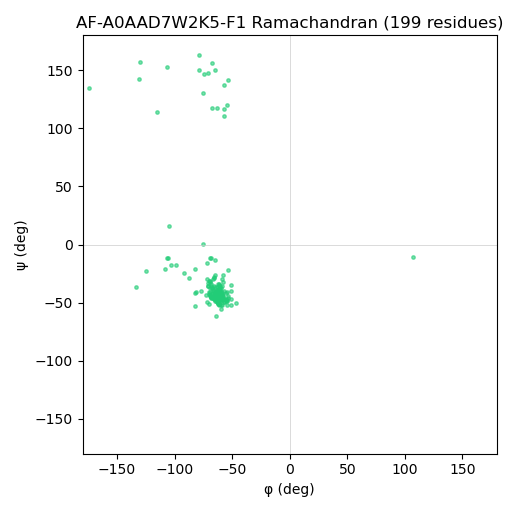 A 1 184 ? 15.556 7.365 -19.174 1.00 95.25 184 MET A O 1
ATOM 1460 N N . SER A 1 185 ? 16.627 6.558 -17.373 1.00 95.31 185 SER A N 1
ATOM 1461 C CA . SER A 1 185 ? 17.831 7.372 -17.554 1.00 95.31 185 SER A CA 1
ATOM 1462 C C . SER A 1 185 ? 18.581 7.012 -18.841 1.00 95.31 185 SER A C 1
ATOM 1464 O O . SER A 1 185 ? 18.957 7.907 -19.600 1.00 95.31 185 SER A O 1
ATOM 1466 N N . SER A 1 186 ? 18.758 5.715 -19.122 1.00 92.31 186 SER A N 1
ATOM 1467 C CA . SER A 1 186 ? 19.376 5.218 -20.359 1.00 92.31 186 SER A CA 1
ATOM 1468 C C . SER A 1 186 ? 18.575 5.611 -21.599 1.00 92.31 186 SER A C 1
ATOM 1470 O O . SER A 1 186 ? 19.136 6.179 -22.530 1.00 92.31 186 SER A O 1
ATOM 1472 N N . LYS A 1 187 ? 17.257 5.399 -21.584 1.00 94.12 187 LYS A N 1
ATOM 1473 C CA . LYS A 1 187 ? 16.339 5.811 -22.655 1.00 94.12 187 LYS A CA 1
ATOM 1474 C C . LYS A 1 187 ? 16.470 7.306 -22.970 1.00 94.12 187 LYS A C 1
ATOM 1476 O O . LYS A 1 187 ? 16.660 7.693 -24.119 1.00 94.12 187 LYS A O 1
ATOM 1481 N N . ASN A 1 188 ? 16.446 8.155 -21.940 1.00 93.62 188 ASN A N 1
ATOM 1482 C CA . ASN A 1 188 ? 16.598 9.605 -22.099 1.00 93.62 188 ASN A CA 1
ATOM 1483 C C . ASN A 1 188 ? 17.993 10.004 -22.612 1.00 93.62 188 ASN A C 1
ATOM 1485 O O . ASN A 1 188 ? 18.150 11.051 -23.238 1.00 93.62 188 ASN A O 1
ATOM 1489 N N . LYS A 1 189 ? 19.033 9.217 -22.314 1.00 93.12 189 LYS A N 1
ATOM 1490 C CA . LYS A 1 189 ? 20.371 9.428 -22.875 1.00 93.12 189 LYS A CA 1
ATOM 1491 C C . LYS A 1 189 ? 20.389 9.098 -24.370 1.00 93.12 189 LYS A C 1
ATOM 1493 O O . LYS A 1 189 ? 20.773 9.963 -25.142 1.00 93.12 189 LYS A O 1
ATOM 1498 N N . LEU A 1 190 ? 19.900 7.923 -24.764 1.00 90.19 190 LEU A N 1
ATOM 1499 C CA . LEU A 1 190 ? 19.831 7.502 -26.170 1.00 90.19 190 LEU A CA 1
ATOM 1500 C C . LEU A 1 190 ? 19.073 8.508 -27.040 1.00 90.19 190 LEU A C 1
ATOM 1502 O O . LEU A 1 190 ? 19.536 8.861 -28.121 1.00 90.19 190 LEU A O 1
ATOM 1506 N N . ARG A 1 191 ? 17.954 9.042 -26.534 1.00 91.19 191 ARG A N 1
ATOM 1507 C CA . ARG A 1 191 ? 17.201 10.095 -27.225 1.00 91.19 191 ARG A CA 1
ATOM 1508 C C . ARG A 1 191 ? 18.036 11.354 -27.456 1.00 91.19 191 ARG A C 1
ATOM 1510 O O . ARG A 1 191 ? 18.092 11.837 -28.581 1.00 91.19 191 ARG A O 1
ATOM 1517 N N . ARG A 1 192 ? 18.744 11.831 -26.428 1.00 90.81 192 ARG A N 1
A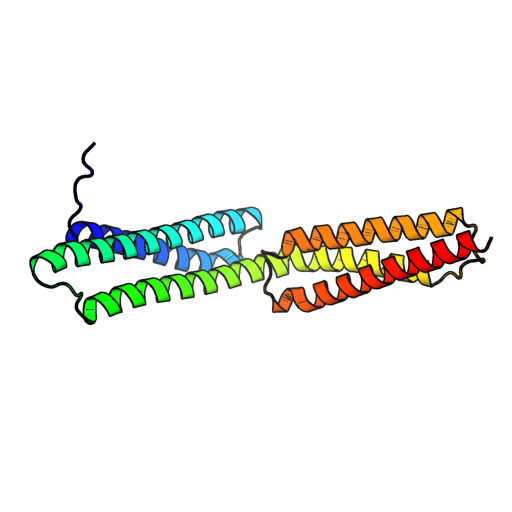TOM 1518 C CA . ARG A 1 192 ? 19.634 12.996 -26.551 1.00 90.81 192 ARG A CA 1
ATOM 1519 C C . ARG A 1 192 ? 20.794 12.753 -27.512 1.00 90.81 192 ARG A C 1
ATOM 1521 O O . ARG A 1 192 ? 21.118 13.647 -28.286 1.00 90.81 192 ARG A O 1
ATOM 1528 N N . ASP A 1 193 ? 21.405 11.572 -27.464 1.00 87.81 193 ASP A N 1
ATOM 1529 C CA . ASP A 1 193 ? 22.517 11.213 -28.348 1.00 87.81 193 ASP A CA 1
ATOM 1530 C C . ASP A 1 193 ? 22.045 11.202 -29.816 1.00 87.81 193 ASP A C 1
ATOM 1532 O O . ASP A 1 193 ? 22.711 11.763 -30.687 1.00 87.81 193 ASP A O 1
ATOM 1536 N N . ARG A 1 194 ? 20.839 10.677 -30.077 1.00 84.75 194 ARG A N 1
ATOM 1537 C CA . ARG A 1 194 ? 20.190 10.725 -31.394 1.00 84.75 194 ARG A CA 1
ATOM 1538 C C . ARG A 1 194 ? 19.895 12.155 -31.849 1.00 84.75 194 ARG A C 1
ATOM 1540 O O . ARG A 1 194 ? 20.211 12.507 -32.984 1.00 84.75 194 ARG A O 1
ATOM 1547 N N . ASP A 1 195 ? 19.278 12.975 -30.996 1.00 86.25 195 ASP A N 1
ATOM 1548 C CA . ASP A 1 195 ? 18.967 14.382 -31.301 1.00 86.25 195 ASP A CA 1
ATOM 1549 C C . ASP A 1 195 ? 20.238 15.170 -31.664 1.00 86.25 195 ASP A C 1
ATOM 1551 O O . ASP A 1 195 ? 20.239 15.970 -32.601 1.00 86.25 195 ASP A O 1
ATOM 1555 N N . ALA A 1 196 ? 21.336 14.912 -30.948 1.00 85.88 196 ALA A N 1
ATOM 1556 C CA . ALA A 1 196 ? 22.623 15.546 -31.192 1.00 85.88 196 ALA A CA 1
ATOM 1557 C C . ALA A 1 196 ? 23.265 15.116 -32.520 1.00 85.88 196 ALA A C 1
ATOM 1559 O O . ALA A 1 196 ? 23.932 15.939 -33.140 1.00 85.88 196 ALA A O 1
ATOM 1560 N N . GLU A 1 197 ? 23.089 13.868 -32.963 1.00 80.69 197 GLU A N 1
ATOM 1561 C CA . GLU A 1 197 ? 23.574 13.418 -34.276 1.00 80.69 197 GLU A CA 1
ATOM 1562 C C . GLU A 1 197 ? 22.775 14.035 -35.431 1.00 80.69 197 GLU A C 1
ATOM 1564 O O . GLU A 1 197 ? 23.376 14.508 -36.390 1.00 80.69 197 GLU A O 1
ATOM 1569 N N . ILE A 1 198 ? 21.444 14.137 -35.317 1.00 74.81 198 ILE A N 1
ATOM 1570 C CA . ILE A 1 198 ? 20.624 14.822 -36.335 1.00 74.81 198 ILE A CA 1
ATOM 1571 C C . ILE A 1 198 ? 21.004 16.302 -36.444 1.00 74.81 198 ILE A C 1
ATOM 1573 O O . ILE A 1 198 ? 21.089 16.829 -37.543 1.00 74.81 198 ILE A O 1
ATOM 1577 N N . GLY A 1 199 ? 21.264 16.982 -35.323 1.00 70.38 199 GLY A N 1
ATOM 1578 C CA . GLY A 1 199 ? 21.663 18.394 -35.336 1.00 70.38 199 GLY A CA 1
ATOM 1579 C C . GLY A 1 199 ? 23.051 18.672 -35.933 1.00 70.38 199 GLY A C 1
ATOM 1580 O O . GLY A 1 199 ? 23.389 19.838 -36.139 1.00 70.38 199 GLY A O 1
ATOM 1581 N N . LYS A 1 200 ? 23.866 17.636 -36.173 1.00 60.28 200 LYS A N 1
ATOM 1582 C CA . LYS A 1 200 ? 25.190 17.737 -36.812 1.00 60.28 200 LYS A CA 1
ATOM 1583 C C . LYS A 1 200 ? 25.176 17.391 -38.308 1.00 60.28 200 LYS A C 1
ATOM 1585 O O . LYS A 1 200 ? 26.162 17.712 -38.972 1.00 60.28 200 LYS A O 1
ATOM 1590 N N . ALA A 1 201 ? 24.137 16.706 -38.794 1.00 55.12 201 ALA A N 1
ATOM 1591 C CA . ALA A 1 201 ? 23.972 16.270 -40.185 1.00 55.12 201 ALA A CA 1
ATOM 1592 C C . ALA A 1 201 ? 23.299 17.353 -41.042 1.00 55.12 201 ALA A C 1
ATOM 1594 O O . ALA A 1 201 ? 23.687 17.472 -42.226 1.00 55.12 201 ALA A O 1
#

Mean predicted aligned error: 6.69 Å

Nearest PDB structures (foldseek):
  5j1g-assembly1_A  TM=3.075E-01  e=3.805E-02  Homo sapiens
  6byj-assembly1_A  TM=3.151E-01  e=8.235E-02  Homo sapiens
  8fbj-assembly1_A  TM=3.422E-01  e=1.641E+00  synthetic construct

Secondary structure (DSSP, 8-state):
-PPP---HHHHHHHHHHHHHHHHHHHHHHHHHGGG--HHHHHHHHHHHHHHHHHHHHHHHHHHHHHHHHHHTT-SS--HHHHHHHHHHHHHHHHHHHHHHHHHHHHHIIIIIHHHHHHHHHHHHHHHHHHHTS-BTTB-HHHHHHHHHHHHHHHHHHHHHHHHHGGGS-HHHHHHHHHHHHHHHHHHHHHHHHHHHHHTT-